Protein AF-A0A7Y4WW86-F1 (afdb_monomer_lite)

pLDDT: mean 81.16, std 26.46, range [28.47, 98.88]

Structure (mmCIF, N/CA/C/O backbone):
data_AF-A0A7Y4WW86-F1
#
_entry.id   AF-A0A7Y4WW86-F1
#
loop_
_atom_site.group_PDB
_atom_site.id
_atom_site.type_symbol
_atom_site.label_atom_id
_atom_site.label_alt_id
_atom_site.label_comp_id
_atom_site.label_asym_id
_atom_site.label_entity_id
_atom_site.label_seq_id
_atom_site.pdbx_PDB_ins_code
_atom_site.Cartn_x
_atom_site.Cartn_y
_atom_site.Cartn_z
_atom_site.occupancy
_atom_site.B_iso_or_equiv
_atom_site.auth_seq_id
_atom_site.auth_comp_id
_atom_site.auth_asym_id
_atom_site.auth_atom_id
_atom_site.pdbx_PDB_model_num
ATOM 1 N N . MET A 1 1 ? -48.221 34.626 58.771 1.00 38.91 1 MET A N 1
ATOM 2 C CA . MET A 1 1 ? -47.366 33.483 59.159 1.00 38.91 1 MET A CA 1
ATOM 3 C C . MET A 1 1 ? -47.211 32.613 57.911 1.00 38.91 1 MET A C 1
ATOM 5 O O . MET A 1 1 ? -48.174 31.969 57.535 1.00 38.91 1 MET A O 1
ATOM 9 N N . THR A 1 2 ? -46.255 32.907 57.015 1.00 37.59 2 THR A N 1
ATOM 10 C CA . THR A 1 2 ? -44.887 32.316 56.949 1.00 37.59 2 THR A CA 1
ATOM 11 C C . THR A 1 2 ? -44.952 30.785 56.790 1.00 37.59 2 THR A C 1
ATOM 13 O O . THR A 1 2 ? -45.575 30.146 57.619 1.00 37.59 2 THR A O 1
ATOM 16 N N . ASN A 1 3 ? -44.332 30.095 55.831 1.00 33.44 3 ASN A N 1
ATOM 17 C CA . ASN A 1 3 ? -43.156 30.388 55.019 1.00 33.44 3 ASN A CA 1
ATOM 18 C C . ASN A 1 3 ? -43.065 29.387 53.835 1.00 33.44 3 ASN A C 1
ATOM 20 O O . ASN A 1 3 ? -43.622 28.296 53.883 1.00 33.44 3 ASN A O 1
ATOM 24 N N . SER A 1 4 ? -42.301 29.781 52.820 1.00 39.78 4 SER A N 1
ATOM 25 C CA . SER A 1 4 ? -41.816 29.075 51.624 1.00 39.78 4 SER A CA 1
ATOM 26 C C . SER A 1 4 ? -41.250 27.650 51.805 1.00 39.78 4 SER A C 1
ATOM 28 O O . SER A 1 4 ? -40.620 27.395 52.832 1.00 39.78 4 SER A O 1
ATOM 30 N N . ARG A 1 5 ? -41.288 26.823 50.736 1.00 37.81 5 ARG A N 1
ATOM 31 C CA . ARG A 1 5 ? -40.107 26.317 49.968 1.00 37.81 5 ARG A CA 1
ATOM 32 C C . ARG A 1 5 ? -40.479 25.251 48.905 1.00 37.81 5 ARG A C 1
ATOM 34 O O . ARG A 1 5 ? -41.066 24.226 49.220 1.00 37.81 5 ARG A O 1
ATOM 41 N N . GLN A 1 6 ? -40.064 25.490 47.657 1.00 36.66 6 GLN A N 1
ATOM 42 C CA . GLN A 1 6 ? -39.709 24.489 46.621 1.00 36.66 6 GLN A CA 1
ATOM 43 C C . GLN A 1 6 ? -38.255 23.989 46.862 1.00 36.66 6 GLN A C 1
ATOM 45 O O . GLN A 1 6 ? -37.589 24.602 47.704 1.00 36.66 6 GLN A O 1
ATOM 50 N N . PRO A 1 7 ? -37.644 23.071 46.064 1.00 52.09 7 PRO A N 1
ATOM 51 C CA . PRO A 1 7 ? -38.126 21.972 45.188 1.00 52.09 7 PRO A CA 1
ATOM 52 C C . PRO A 1 7 ? -37.279 20.663 45.364 1.00 52.09 7 PRO A C 1
ATOM 54 O O . PRO A 1 7 ? -36.381 20.645 46.196 1.00 52.09 7 PRO A O 1
ATOM 57 N N . GLN A 1 8 ? -37.487 19.598 44.559 1.00 35.91 8 GLN A N 1
ATOM 58 C CA . GLN A 1 8 ? -36.424 18.947 43.739 1.00 35.91 8 GLN A CA 1
ATOM 59 C C . GLN A 1 8 ? -36.903 17.734 42.901 1.00 35.91 8 GLN A C 1
ATOM 61 O O . GLN A 1 8 ? -37.917 17.106 43.180 1.00 35.91 8 GLN A O 1
ATOM 66 N N . ILE A 1 9 ? -36.157 17.504 41.817 1.00 34.19 9 ILE A N 1
ATOM 67 C CA . ILE A 1 9 ? -36.387 16.721 40.587 1.00 34.19 9 ILE A CA 1
ATOM 68 C C . ILE A 1 9 ? -35.684 15.344 40.678 1.00 34.19 9 ILE A C 1
ATOM 70 O O . ILE A 1 9 ? -34.772 15.230 41.491 1.00 34.19 9 ILE A O 1
ATOM 74 N N . ALA A 1 10 ? -36.045 14.398 39.783 1.00 29.67 10 ALA A N 1
ATOM 75 C CA . ALA A 1 10 ? -35.358 13.140 39.371 1.00 29.67 10 ALA A CA 1
ATOM 76 C C . ALA A 1 10 ? -36.108 11.857 39.813 1.00 29.67 10 ALA A C 1
ATOM 78 O O . ALA A 1 10 ? -36.585 11.784 40.934 1.00 29.67 10 ALA A O 1
ATOM 79 N N . ASP A 1 11 ? -36.309 10.783 39.042 1.00 34.19 11 ASP A N 1
ATOM 80 C CA . ASP A 1 11 ? -35.879 10.397 37.698 1.00 34.19 11 ASP A CA 1
ATOM 81 C C . ASP A 1 11 ? -36.841 9.325 37.145 1.00 34.19 11 ASP A C 1
ATOM 83 O O . ASP A 1 11 ? -37.190 8.350 37.815 1.00 34.19 11 ASP A O 1
ATOM 87 N N . LYS A 1 12 ? -37.243 9.482 35.880 1.00 35.19 12 LYS A N 1
ATOM 88 C CA . LYS A 1 12 ? -37.769 8.402 35.034 1.00 35.19 12 LYS A CA 1
ATOM 89 C C . LYS A 1 12 ? -36.582 7.813 34.282 1.00 35.19 12 LYS A C 1
ATOM 91 O O . LYS A 1 12 ? -35.978 8.565 33.537 1.00 35.19 12 LYS A O 1
ATOM 96 N N . LEU A 1 13 ? -36.350 6.501 34.344 1.00 33.91 13 LEU A N 1
ATOM 97 C CA . LEU A 1 13 ? -36.047 5.672 33.162 1.00 33.91 13 LEU A CA 1
ATOM 98 C C . LEU A 1 13 ? -35.938 4.189 33.548 1.00 33.91 13 LEU A C 1
ATOM 100 O O . LEU A 1 13 ? -35.110 3.770 34.350 1.00 33.91 13 LEU A O 1
ATOM 104 N N . LYS A 1 14 ? -36.846 3.399 32.969 1.00 34.59 14 LYS A N 1
ATOM 105 C CA . LYS A 1 14 ? -36.981 1.949 33.125 1.00 34.59 14 LYS A CA 1
ATOM 106 C C . LYS A 1 14 ? -35.899 1.256 32.293 1.00 34.59 14 LYS A C 1
ATOM 108 O O . LYS A 1 14 ? -35.861 1.459 31.083 1.00 34.59 14 LYS A O 1
ATOM 113 N N . PHE A 1 15 ? -35.070 0.421 32.919 1.00 32.75 15 PHE A N 1
ATOM 114 C CA . PHE A 1 15 ? -34.075 -0.397 32.223 1.00 32.75 15 PHE A CA 1
ATOM 115 C C . PHE A 1 15 ? -34.606 -1.795 31.885 1.00 32.75 15 PHE A C 1
ATOM 117 O O . PHE A 1 15 ? -35.337 -2.427 32.650 1.00 32.75 15 PHE A O 1
ATOM 124 N N . VAL A 1 16 ? -34.236 -2.230 30.684 1.00 34.44 16 VAL A N 1
ATOM 125 C CA . VAL A 1 16 ? -34.660 -3.441 29.982 1.00 34.44 16 VAL A CA 1
ATOM 126 C C . VAL A 1 16 ? -33.998 -4.700 30.562 1.00 34.44 16 VAL A C 1
ATOM 128 O O . VAL A 1 16 ? -32.868 -4.699 31.038 1.00 34.44 16 VAL A O 1
ATOM 131 N N . ARG A 1 17 ? -34.768 -5.785 30.505 1.00 32.03 17 ARG A N 1
ATOM 132 C CA . ARG A 1 17 ? -34.558 -7.139 31.028 1.00 32.03 17 ARG A CA 1
ATOM 133 C C . ARG A 1 17 ? -33.470 -7.897 30.244 1.00 32.03 17 ARG A C 1
ATOM 135 O O . ARG A 1 17 ? -33.650 -8.138 29.056 1.00 32.03 17 ARG A O 1
ATOM 142 N N . LEU A 1 18 ? -32.411 -8.365 30.910 1.00 31.78 18 LEU A N 1
ATOM 143 C CA . LEU A 1 18 ? -31.447 -9.340 30.369 1.00 31.78 18 LEU A CA 1
ATOM 144 C C . LEU A 1 18 ? -31.680 -10.721 31.006 1.00 31.78 18 LEU A C 1
ATOM 146 O O . LEU A 1 18 ? -31.774 -10.844 32.227 1.00 31.78 18 LEU A O 1
ATOM 150 N N . LYS A 1 19 ? -31.813 -11.758 30.168 1.00 33.16 19 LYS A N 1
ATOM 151 C CA . LYS A 1 19 ? -31.901 -13.174 30.565 1.00 33.16 19 LYS A CA 1
ATOM 152 C C . LYS A 1 19 ? -30.563 -13.880 30.304 1.00 33.16 19 LYS A C 1
ATOM 154 O O . LYS A 1 19 ? -29.924 -13.655 29.284 1.00 33.16 19 LYS A O 1
ATOM 159 N N . ASN A 1 20 ? -30.209 -14.742 31.255 1.00 31.75 20 ASN A N 1
ATOM 160 C CA . ASN A 1 20 ? -28.999 -15.562 31.389 1.00 31.75 20 ASN A CA 1
ATOM 161 C C . ASN A 1 20 ? -28.781 -16.636 30.306 1.00 31.75 20 ASN A C 1
ATOM 163 O O . ASN A 1 20 ? -29.759 -17.195 29.813 1.00 31.75 20 ASN A O 1
ATOM 167 N N . ALA A 1 21 ? -27.505 -17.023 30.114 1.00 30.67 21 ALA A N 1
ATOM 168 C CA . ALA A 1 21 ? -26.918 -18.391 30.129 1.00 30.67 21 ALA A CA 1
ATOM 169 C C . ALA A 1 21 ? -25.651 -18.405 29.227 1.00 30.67 21 ALA A C 1
ATOM 171 O O . ALA A 1 21 ? -25.703 -17.864 28.135 1.00 30.67 21 ALA A O 1
ATOM 172 N N . LYS A 1 22 ? -24.473 -18.955 29.562 1.00 31.58 22 LYS A N 1
ATOM 173 C CA . LYS A 1 22 ? -24.130 -20.212 30.248 1.00 31.58 22 LYS A CA 1
ATOM 174 C C . LYS A 1 22 ? -22.758 -20.128 30.954 1.00 31.58 22 LYS A C 1
ATOM 176 O O . LYS A 1 22 ? -21.892 -19.343 30.592 1.00 31.58 22 LYS A O 1
ATOM 181 N N . ARG A 1 23 ? -22.624 -20.988 31.969 1.00 31.81 23 ARG A N 1
ATOM 182 C CA . ARG A 1 23 ? -21.496 -21.241 32.883 1.00 31.81 23 ARG A CA 1
ATOM 183 C C . ARG A 1 23 ? -20.294 -21.935 32.227 1.00 31.81 23 ARG A C 1
ATOM 185 O O . ARG A 1 23 ? -20.515 -22.814 31.402 1.00 31.81 23 ARG A O 1
ATOM 192 N N . ALA A 1 24 ? -19.102 -21.658 32.770 1.00 28.53 24 ALA A N 1
ATOM 193 C CA . ALA A 1 24 ? -18.058 -22.587 33.268 1.00 28.53 24 ALA A CA 1
ATOM 194 C C . ALA A 1 24 ? -16.692 -21.870 33.174 1.00 28.53 24 ALA A C 1
ATOM 196 O O . ALA A 1 24 ? -16.421 -21.258 32.156 1.00 28.53 24 ALA A O 1
ATOM 197 N N . ALA A 1 25 ? -15.759 -21.862 34.120 1.00 31.06 25 ALA A N 1
ATOM 198 C CA . ALA A 1 25 ? -15.644 -22.374 35.474 1.00 31.06 25 ALA A CA 1
ATOM 199 C C . ALA A 1 25 ? -14.384 -21.706 36.066 1.00 31.06 25 ALA A C 1
ATOM 201 O O . ALA A 1 25 ? -13.344 -21.773 35.428 1.00 31.06 25 ALA A O 1
ATOM 202 N N . TYR A 1 26 ? -14.448 -21.096 37.253 1.00 28.47 26 TYR A N 1
ATOM 203 C CA . TYR A 1 26 ? -13.359 -21.154 38.240 1.00 28.47 26 TYR A CA 1
ATOM 204 C C . TYR A 1 26 ? -13.853 -20.557 39.558 1.00 28.47 26 TYR A C 1
ATOM 206 O O . TYR A 1 26 ? -14.153 -19.369 39.656 1.00 28.47 26 TYR A O 1
ATOM 214 N N . GLY A 1 27 ? -13.998 -21.405 40.571 1.00 30.83 27 GLY A N 1
ATOM 215 C CA . GLY A 1 27 ? -14.318 -20.975 41.920 1.00 30.83 27 GLY A CA 1
ATOM 216 C C . GLY A 1 27 ? -13.055 -20.531 42.644 1.00 30.83 27 GLY A C 1
ATOM 217 O O . GLY A 1 27 ? -12.128 -21.318 42.804 1.00 30.83 27 GLY A O 1
ATOM 218 N N . LYS A 1 28 ? -13.058 -19.303 43.159 1.00 33.38 28 LYS A N 1
ATOM 219 C CA . LYS A 1 28 ? -12.552 -19.014 44.503 1.00 33.38 28 LYS A CA 1
ATOM 220 C C . LYS A 1 28 ? -13.145 -17.695 44.986 1.00 33.38 28 LYS A C 1
ATOM 222 O O . LYS A 1 28 ? -13.051 -16.670 44.324 1.00 33.38 28 LYS A O 1
ATOM 227 N N . SER A 1 29 ? -13.806 -17.797 46.131 1.00 32.84 29 SER A N 1
ATOM 228 C CA . SER A 1 29 ? -14.360 -16.710 46.928 1.00 32.84 29 SER A CA 1
ATOM 229 C C . SER A 1 29 ? -13.346 -15.577 47.115 1.00 32.84 29 SER A C 1
ATOM 231 O O . SER A 1 29 ? -12.245 -15.822 47.605 1.00 32.84 29 SER A O 1
ATOM 233 N N . ILE A 1 30 ? -13.741 -14.349 46.777 1.00 39.69 30 ILE A N 1
ATOM 234 C CA . ILE A 1 30 ? -13.204 -13.140 47.400 1.00 39.69 30 ILE A CA 1
ATOM 235 C C . ILE A 1 30 ? -14.384 -12.299 47.885 1.00 39.69 30 ILE A C 1
ATOM 237 O O . ILE A 1 30 ? -15.318 -11.999 47.143 1.00 39.69 30 ILE A O 1
ATOM 241 N N . ASN A 1 31 ? -14.359 -12.004 49.179 1.00 31.23 31 ASN A N 1
ATOM 242 C CA . ASN A 1 31 ? -15.370 -11.237 49.885 1.00 31.23 31 ASN A CA 1
ATOM 243 C C . ASN A 1 31 ? -15.548 -9.841 49.274 1.00 31.23 31 ASN A C 1
ATOM 245 O O . ASN A 1 31 ? -14.588 -9.206 48.838 1.00 31.23 31 ASN A O 1
ATOM 249 N N . ALA A 1 32 ? -16.790 -9.359 49.298 1.00 35.91 32 ALA A N 1
ATOM 250 C CA . ALA A 1 32 ? -17.173 -8.022 48.879 1.00 35.91 32 ALA A CA 1
ATOM 251 C C . ALA A 1 32 ? -16.508 -6.954 49.765 1.00 35.91 32 ALA A C 1
ATOM 253 O O . ALA A 1 32 ? -17.035 -6.572 50.809 1.00 35.91 32 ALA A O 1
ATOM 254 N N . ALA A 1 33 ? -15.363 -6.440 49.326 1.00 33.25 33 ALA A N 1
ATOM 255 C CA . ALA A 1 33 ? -14.877 -5.140 49.754 1.00 33.25 33 ALA A CA 1
ATOM 256 C C . ALA A 1 33 ? -15.488 -4.081 48.827 1.00 33.25 33 ALA A C 1
ATOM 258 O O . ALA A 1 33 ? -15.261 -4.079 47.617 1.00 33.25 33 ALA A O 1
ATOM 259 N N . LYS A 1 34 ? -16.300 -3.191 49.404 1.00 36.53 34 LYS A N 1
ATOM 260 C CA . LYS A 1 34 ? -16.766 -1.962 48.759 1.00 36.53 34 LYS A CA 1
ATOM 261 C C . LYS A 1 34 ? -15.544 -1.120 48.388 1.00 36.53 34 LYS A C 1
ATOM 263 O O . LYS A 1 34 ? -14.984 -0.450 49.250 1.00 36.53 34 LYS A O 1
ATOM 268 N N . PHE A 1 35 ? -15.145 -1.133 47.124 1.00 35.78 35 PHE A N 1
ATOM 269 C CA . PHE A 1 35 ? -14.169 -0.181 46.609 1.00 35.78 35 PHE A CA 1
ATOM 270 C C . PHE A 1 35 ? -14.910 0.992 45.971 1.00 35.78 35 PHE A C 1
ATOM 272 O O . PHE A 1 35 ? -15.396 0.911 44.846 1.00 35.78 35 PHE A O 1
ATOM 279 N N . HIS A 1 36 ? -14.997 2.095 46.713 1.00 34.62 36 HIS A N 1
ATOM 280 C CA . HIS A 1 36 ? -15.152 3.409 46.104 1.00 34.62 36 HIS A CA 1
ATOM 281 C C . HIS A 1 36 ? -13.846 3.726 45.369 1.00 34.62 36 HIS A C 1
ATOM 283 O O . HIS A 1 36 ? -12.828 3.968 46.011 1.00 34.62 36 HIS A O 1
ATOM 289 N N . PHE A 1 37 ? -13.866 3.733 44.037 1.00 37.56 37 PHE A N 1
ATOM 290 C CA . PHE A 1 37 ? -12.790 4.327 43.246 1.00 37.56 37 PHE A CA 1
ATOM 291 C C . PHE A 1 37 ? -13.248 5.687 42.724 1.00 37.56 37 PHE A C 1
ATOM 293 O O . PHE A 1 37 ? -13.895 5.793 41.687 1.00 37.56 37 PHE A O 1
ATOM 300 N N . ALA A 1 38 ? -12.900 6.732 43.470 1.00 46.44 38 ALA A N 1
ATOM 301 C CA . ALA A 1 38 ? -12.793 8.090 42.959 1.00 46.44 38 ALA A CA 1
ATOM 302 C C . ALA A 1 38 ? -11.294 8.360 42.731 1.00 46.44 38 ALA A C 1
ATOM 304 O O . ALA A 1 38 ? -10.549 8.530 43.693 1.00 46.44 38 ALA A O 1
ATOM 305 N N . GLY A 1 39 ? -10.824 8.311 41.479 1.00 40.38 39 GLY A N 1
ATOM 306 C CA . GLY A 1 39 ? -9.416 8.567 41.133 1.00 40.38 39 GLY A CA 1
ATOM 307 C C . GLY A 1 39 ? -8.980 8.021 39.759 1.00 40.38 39 GLY A C 1
ATOM 308 O O . GLY A 1 39 ? -9.632 7.132 39.218 1.00 40.38 39 GLY A O 1
ATOM 309 N N . PRO A 1 40 ? -7.866 8.522 39.187 1.00 44.84 40 PRO A N 1
ATOM 310 C CA . PRO A 1 40 ? -7.582 8.667 37.743 1.00 44.84 40 PRO A CA 1
ATOM 311 C C . PRO A 1 40 ? -7.284 7.371 36.962 1.00 44.84 40 PRO A C 1
ATOM 313 O O . PRO A 1 40 ? -6.892 7.412 35.796 1.00 44.84 40 PRO A O 1
ATOM 316 N N . ILE A 1 41 ? -7.482 6.204 37.570 1.00 40.72 41 ILE A N 1
ATOM 317 C CA . ILE A 1 41 ? -7.088 4.903 37.011 1.00 40.72 41 ILE A CA 1
ATOM 318 C C . ILE A 1 41 ? -7.954 4.503 35.801 1.00 40.72 41 ILE A C 1
ATOM 320 O O . ILE A 1 41 ? -7.473 3.814 34.904 1.00 40.72 41 ILE A O 1
ATOM 324 N N . VAL A 1 42 ? -9.184 5.020 35.701 1.00 41.94 42 VAL A N 1
ATOM 325 C CA . VAL A 1 42 ? -10.054 4.830 34.522 1.00 41.94 42 VAL A CA 1
ATOM 326 C C . VAL A 1 42 ? -9.505 5.559 33.282 1.00 41.94 42 VAL A C 1
ATOM 328 O O . VAL A 1 42 ? -9.629 5.062 32.166 1.00 41.94 42 VAL A O 1
ATOM 331 N N . ILE A 1 43 ? -8.843 6.707 33.464 1.00 43.47 43 ILE A N 1
ATOM 332 C CA . ILE A 1 43 ? -8.380 7.572 32.363 1.00 43.47 43 ILE A CA 1
ATOM 333 C C . ILE A 1 43 ? -7.126 6.994 31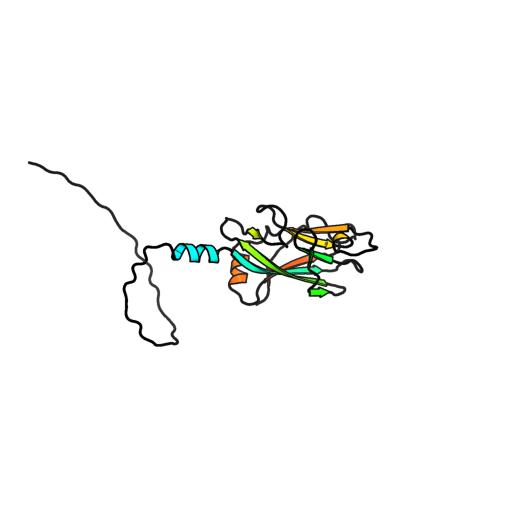.688 1.00 43.47 43 ILE A C 1
ATOM 335 O O . ILE A 1 43 ? -6.986 7.065 30.468 1.00 43.47 43 ILE A O 1
ATOM 339 N N . ILE A 1 44 ? -6.240 6.360 32.461 1.00 41.69 44 ILE A N 1
ATOM 340 C CA . ILE A 1 44 ? -5.010 5.750 31.929 1.00 41.69 44 ILE A CA 1
ATOM 341 C C . ILE A 1 44 ? -5.332 4.495 31.100 1.00 41.69 44 ILE A C 1
ATOM 343 O O . ILE A 1 44 ? -4.687 4.255 30.081 1.00 41.69 44 ILE A O 1
ATOM 347 N N . TRP A 1 45 ? -6.380 3.744 31.461 1.00 47.69 45 TRP A N 1
ATOM 348 C CA . TRP A 1 45 ? -6.855 2.619 30.649 1.00 47.69 45 TRP A CA 1
ATOM 349 C C . TRP A 1 45 ? -7.466 3.071 29.316 1.00 47.69 45 TRP A C 1
ATOM 351 O O . TRP A 1 45 ? -7.159 2.479 28.289 1.00 47.69 45 TRP A O 1
ATOM 361 N N . LEU A 1 46 ? -8.251 4.153 29.288 1.00 46.38 46 LEU A N 1
ATOM 362 C CA . LEU A 1 46 ? -8.851 4.668 28.046 1.00 46.38 46 LEU A CA 1
ATOM 363 C C . LEU A 1 46 ? -7.809 5.116 27.005 1.00 46.38 46 LEU A C 1
ATOM 365 O O . LEU A 1 46 ? -7.994 4.870 25.818 1.00 46.38 46 LEU A O 1
ATOM 369 N N . SER A 1 47 ? -6.688 5.711 27.427 1.00 46.31 47 SER A N 1
ATOM 370 C CA . SER A 1 47 ? -5.662 6.220 26.498 1.00 46.31 47 SER A CA 1
ATOM 371 C C . SER A 1 47 ? -4.811 5.117 25.844 1.00 46.31 47 SER A C 1
ATOM 373 O O . SER A 1 47 ? -4.392 5.267 24.697 1.00 46.31 47 SER A O 1
ATOM 375 N N . VAL A 1 48 ? -4.617 3.975 26.517 1.00 49.19 48 VAL A N 1
ATOM 376 C CA . VAL A 1 48 ? -3.946 2.791 25.936 1.00 49.19 48 VAL A CA 1
ATOM 377 C C . VAL A 1 48 ? -4.869 2.035 24.963 1.00 49.19 48 VAL A C 1
ATOM 379 O O . VAL A 1 48 ? -4.389 1.307 24.101 1.00 49.19 48 VAL A O 1
ATOM 382 N N . ILE A 1 49 ? -6.189 2.251 25.026 1.00 56.09 49 ILE A N 1
ATOM 383 C CA . ILE A 1 49 ? -7.179 1.541 24.196 1.00 56.09 49 ILE A CA 1
ATOM 384 C C . ILE A 1 49 ? -7.369 2.172 22.801 1.00 56.09 49 ILE A C 1
ATOM 386 O O . ILE A 1 49 ? -7.861 1.503 21.895 1.00 56.09 49 ILE A O 1
ATOM 390 N N . MET A 1 50 ? -6.960 3.421 22.561 1.00 75.75 50 MET A N 1
ATOM 391 C CA . MET A 1 50 ? -7.325 4.112 21.307 1.00 75.75 50 MET A CA 1
ATOM 392 C C . MET A 1 50 ? -6.298 3.992 20.177 1.00 75.75 50 MET A C 1
ATOM 394 O O . MET A 1 50 ? -6.649 4.231 19.020 1.00 75.75 50 MET A O 1
ATOM 398 N N . LYS A 1 51 ? -5.054 3.597 20.485 1.00 91.44 51 LYS A N 1
ATOM 399 C CA . LYS A 1 51 ? -4.015 3.319 19.485 1.00 91.44 51 LYS A CA 1
ATOM 400 C C . LYS A 1 51 ? -3.780 1.826 19.372 1.00 91.44 51 LYS A C 1
ATOM 402 O O . LYS A 1 51 ? -3.237 1.217 20.284 1.00 91.44 51 LYS A O 1
ATOM 407 N N . GLN A 1 52 ? -4.161 1.265 18.236 1.00 93.81 52 GLN A N 1
ATOM 408 C CA . GLN A 1 52 ? -4.116 -0.170 17.990 1.00 93.81 52 GLN A CA 1
ATOM 409 C C . GLN A 1 52 ? -3.167 -0.480 16.841 1.00 93.81 52 GLN A C 1
ATOM 411 O O . GLN A 1 52 ? -3.167 0.219 15.830 1.00 93.81 52 GLN A O 1
ATOM 416 N N . GLU A 1 53 ? -2.354 -1.519 16.987 1.00 95.94 53 GLU A N 1
ATOM 417 C CA . GLU A 1 53 ? -1.574 -2.043 15.871 1.00 95.94 53 GLU A CA 1
ATOM 418 C C . GLU A 1 53 ? -2.442 -3.019 15.078 1.00 95.94 53 GLU A C 1
ATOM 420 O O . GLU A 1 53 ? -2.988 -3.961 15.650 1.00 95.94 53 GLU A O 1
ATOM 425 N N . ILE A 1 54 ? -2.579 -2.806 13.767 1.00 96.56 54 ILE A N 1
ATOM 426 C CA . ILE A 1 54 ? -3.315 -3.730 12.897 1.00 96.56 54 ILE A CA 1
ATOM 427 C C . ILE A 1 54 ? -2.454 -4.191 11.717 1.00 96.56 54 ILE A C 1
ATOM 429 O O . ILE A 1 54 ? -1.691 -3.387 11.162 1.00 96.56 54 ILE A O 1
ATOM 433 N N . PRO A 1 55 ? -2.585 -5.463 11.303 1.00 98.31 55 PRO A N 1
ATOM 434 C CA . PRO A 1 55 ? -1.863 -5.997 10.161 1.00 98.31 55 PRO A CA 1
ATOM 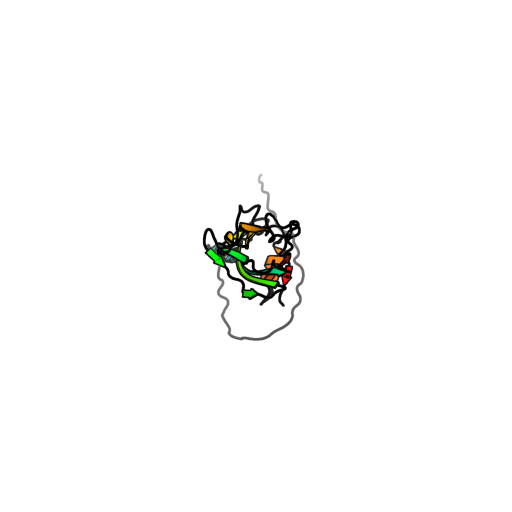435 C C . PRO A 1 55 ? -2.502 -5.568 8.836 1.00 98.31 55 PRO A C 1
ATOM 437 O O . PRO A 1 55 ? -3.723 -5.462 8.686 1.00 98.31 55 PRO A O 1
ATOM 440 N N . PHE A 1 56 ? -1.638 -5.362 7.852 1.00 98.69 56 PHE A N 1
ATOM 441 C CA . PHE A 1 56 ? -1.941 -4.936 6.498 1.00 98.69 56 PHE A CA 1
ATOM 442 C C . PHE A 1 56 ? -1.303 -5.878 5.480 1.00 98.69 56 PHE A C 1
ATOM 444 O O . PHE A 1 56 ? -0.181 -6.348 5.674 1.00 98.69 56 PHE A O 1
ATOM 451 N N . ARG A 1 57 ? -1.988 -6.075 4.349 1.00 98.81 57 ARG A N 1
ATOM 452 C CA . ARG A 1 57 ? -1.432 -6.699 3.148 1.00 98.81 57 ARG A CA 1
ATOM 453 C C . ARG A 1 57 ? -1.699 -5.863 1.903 1.00 98.81 57 ARG A C 1
ATOM 455 O O . ARG A 1 57 ? -2.825 -5.447 1.643 1.00 98.81 57 ARG A O 1
ATOM 462 N N . ILE A 1 58 ? -0.664 -5.676 1.095 1.00 98.88 58 ILE A N 1
ATOM 463 C CA . ILE A 1 58 ? -0.793 -5.166 -0.272 1.00 98.88 58 ILE A CA 1
ATOM 464 C C . ILE A 1 58 ? -0.413 -6.290 -1.226 1.00 98.88 58 ILE A C 1
ATOM 466 O O . ILE A 1 58 ? 0.687 -6.833 -1.132 1.00 98.88 58 ILE A O 1
ATOM 470 N N . VAL A 1 59 ? -1.301 -6.592 -2.168 1.00 98.81 59 VAL A N 1
ATOM 471 C CA . VAL A 1 59 ? -1.010 -7.458 -3.310 1.00 98.81 59 VAL A CA 1
ATOM 472 C C . VAL A 1 59 ? -0.914 -6.591 -4.561 1.00 98.81 59 VAL A C 1
ATOM 474 O O . VAL A 1 59 ? -1.842 -5.868 -4.915 1.00 98.81 59 VAL A O 1
ATOM 477 N N . VAL A 1 60 ? 0.219 -6.654 -5.247 1.00 98.75 60 VAL A N 1
ATOM 478 C CA . VAL A 1 60 ? 0.379 -6.081 -6.582 1.00 98.75 60 VAL A CA 1
ATOM 479 C C . VAL A 1 60 ? 0.178 -7.204 -7.588 1.00 98.75 60 VAL A C 1
ATOM 481 O O . VAL A 1 60 ? 1.026 -8.087 -7.691 1.00 98.75 60 VAL A O 1
ATOM 484 N N . ALA A 1 61 ? -0.951 -7.188 -8.288 1.00 98.69 61 ALA A N 1
ATOM 485 C CA . ALA A 1 61 ? -1.273 -8.128 -9.353 1.00 98.69 61 ALA A CA 1
ATOM 486 C C . ALA A 1 61 ? -0.588 -7.713 -10.658 1.00 98.69 61 ALA A C 1
ATOM 488 O O . ALA A 1 61 ? -0.520 -6.527 -10.965 1.00 98.69 61 ALA A O 1
ATOM 489 N N . ASP A 1 62 ? -0.100 -8.689 -11.415 1.00 98.38 62 ASP A N 1
ATOM 490 C CA . ASP A 1 62 ? 0.537 -8.515 -12.721 1.00 98.38 62 ASP A CA 1
ATOM 491 C C . ASP A 1 62 ? 1.603 -7.398 -12.713 1.00 98.38 62 ASP A C 1
ATOM 493 O O . ASP A 1 62 ? 1.476 -6.387 -13.410 1.00 98.38 62 ASP A O 1
ATOM 497 N N . PRO A 1 63 ? 2.647 -7.529 -11.866 1.00 98.19 63 PRO A N 1
ATOM 498 C CA . PRO A 1 63 ? 3.730 -6.556 -11.798 1.00 98.19 63 PRO A CA 1
ATOM 499 C C . PRO A 1 63 ? 4.515 -6.515 -13.113 1.00 98.19 63 PRO A C 1
ATOM 501 O O . PRO A 1 63 ? 4.685 -7.532 -13.788 1.00 98.19 63 PRO A O 1
ATOM 504 N N . LEU A 1 64 ? 5.062 -5.345 -13.454 1.00 98.19 64 LEU A N 1
ATOM 505 C CA . LEU A 1 64 ? 5.931 -5.234 -14.622 1.00 98.19 64 LEU A CA 1
ATOM 506 C C . LEU A 1 64 ? 7.196 -6.084 -14.424 1.00 98.19 64 LEU A C 1
ATOM 508 O O . LEU A 1 64 ? 7.951 -5.883 -13.468 1.00 98.19 64 LEU A O 1
ATOM 512 N N . ALA A 1 65 ? 7.429 -7.023 -15.343 1.00 97.44 65 ALA A N 1
ATOM 513 C CA . ALA A 1 65 ? 8.547 -7.954 -15.269 1.00 97.44 65 ALA A CA 1
ATOM 514 C C . ALA A 1 65 ? 9.898 -7.223 -15.165 1.00 97.44 65 ALA A C 1
ATOM 516 O O . ALA A 1 65 ? 10.143 -6.225 -15.844 1.00 97.44 65 ALA A O 1
ATOM 517 N N . GLY A 1 66 ? 10.781 -7.724 -14.298 1.00 96.81 66 GLY A N 1
ATOM 518 C CA . GLY A 1 66 ? 12.119 -7.163 -14.098 1.00 96.81 66 GLY A CA 1
ATOM 519 C C . GLY A 1 66 ? 12.166 -5.833 -13.335 1.00 96.81 66 GLY A C 1
ATOM 520 O O . GLY A 1 66 ? 13.256 -5.293 -13.152 1.00 96.81 66 GLY A O 1
ATOM 521 N N . VAL A 1 67 ? 11.034 -5.299 -12.858 1.00 98.25 67 VAL A N 1
ATOM 522 C CA . VAL A 1 67 ? 11.006 -4.066 -12.060 1.00 98.25 67 VAL A CA 1
ATOM 523 C C . VAL A 1 67 ? 10.802 -4.380 -10.587 1.00 98.25 67 VAL A C 1
ATOM 525 O O . VAL A 1 67 ? 9.809 -4.987 -10.194 1.00 98.25 67 VAL A O 1
ATOM 528 N N . PHE A 1 68 ? 11.733 -3.930 -9.747 1.00 98.38 68 PHE A N 1
ATOM 529 C CA . PHE A 1 68 ? 11.605 -4.111 -8.305 1.00 98.38 68 PHE A CA 1
ATOM 530 C C . PHE A 1 68 ? 10.491 -3.233 -7.769 1.00 98.38 68 PHE A C 1
ATOM 532 O O . PHE A 1 68 ? 10.381 -2.068 -8.154 1.00 98.38 68 PHE A O 1
ATOM 539 N N . MET A 1 69 ? 9.733 -3.775 -6.819 1.00 98.75 69 MET A N 1
ATOM 540 C CA . MET A 1 69 ? 8.766 -3.021 -6.039 1.00 98.75 69 MET A CA 1
ATOM 541 C C . MET A 1 69 ? 9.000 -3.225 -4.548 1.00 98.75 69 MET A C 1
ATOM 543 O O . MET A 1 69 ? 9.272 -4.339 -4.102 1.00 98.75 69 MET A O 1
ATOM 547 N N . LYS A 1 70 ? 8.902 -2.140 -3.779 1.00 98.75 70 LYS A N 1
ATOM 548 C CA . LYS A 1 70 ? 9.037 -2.146 -2.316 1.00 98.75 70 LYS A CA 1
ATOM 549 C C . LYS A 1 70 ? 8.094 -1.131 -1.69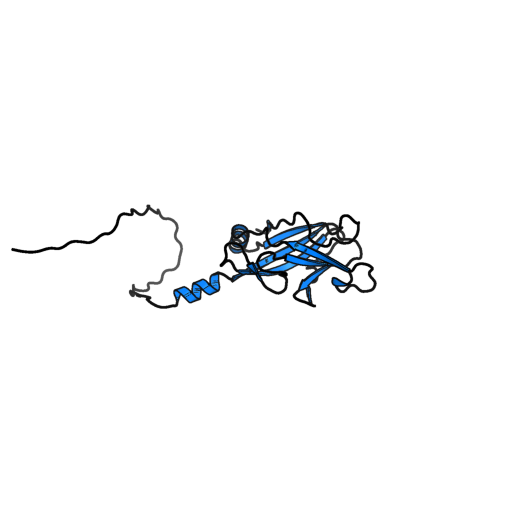0 1.00 98.75 70 LYS A C 1
ATOM 551 O O . LYS A 1 70 ? 7.842 -0.082 -2.280 1.00 98.75 70 LYS A O 1
ATOM 556 N N . VAL A 1 71 ? 7.615 -1.401 -0.480 1.00 98.81 71 VAL A N 1
ATOM 557 C CA . VAL A 1 71 ? 6.830 -0.419 0.284 1.00 98.81 71 VAL A CA 1
ATOM 558 C C . VAL A 1 71 ? 7.783 0.554 0.976 1.00 98.81 71 VAL A C 1
ATOM 560 O O . VAL A 1 71 ? 8.793 0.143 1.550 1.00 98.81 71 VAL A O 1
ATOM 563 N N . GLN A 1 72 ? 7.491 1.852 0.921 1.00 98.62 72 GLN A N 1
ATOM 564 C CA . GLN A 1 72 ? 8.328 2.860 1.572 1.00 98.62 72 GLN A CA 1
ATOM 565 C C . GLN A 1 72 ? 8.144 2.844 3.095 1.00 98.62 72 GLN A C 1
ATOM 567 O O . GLN A 1 72 ? 7.019 2.888 3.589 1.00 98.62 72 GLN A O 1
ATOM 572 N N . LYS A 1 73 ? 9.256 2.849 3.839 1.00 98.06 73 LYS A N 1
ATOM 573 C CA . LYS A 1 73 ? 9.304 2.923 5.304 1.00 98.06 73 LYS A CA 1
ATOM 574 C C . LYS A 1 73 ? 10.034 4.200 5.727 1.00 98.06 73 LYS A C 1
ATOM 576 O O . LYS A 1 73 ? 11.256 4.282 5.693 1.00 98.06 73 LYS A O 1
ATOM 581 N N . GLY A 1 74 ? 9.287 5.208 6.160 1.00 95.12 74 GLY A N 1
ATOM 582 C CA . GLY A 1 74 ? 9.839 6.508 6.527 1.00 95.12 74 GLY A CA 1
ATOM 583 C C . GLY A 1 74 ? 10.369 7.255 5.302 1.00 95.12 74 GLY A C 1
ATOM 584 O O . GLY A 1 74 ? 9.701 7.303 4.266 1.00 95.12 74 GLY A O 1
ATOM 585 N N . LYS A 1 75 ? 11.549 7.869 5.433 1.00 90.94 75 LYS A N 1
ATOM 586 C CA . LYS A 1 75 ? 12.174 8.647 4.353 1.00 90.94 75 LYS A CA 1
ATOM 587 C C . LYS A 1 75 ? 12.985 7.765 3.404 1.00 90.94 75 LYS A C 1
ATOM 589 O O . LYS A 1 75 ? 12.693 7.754 2.213 1.00 90.94 75 LYS A O 1
ATOM 594 N N . ASP A 1 76 ? 13.913 6.981 3.954 1.00 89.56 76 ASP A N 1
ATOM 595 C CA . ASP A 1 76 ? 14.976 6.341 3.163 1.00 89.56 76 ASP A CA 1
ATOM 596 C C . ASP A 1 76 ? 15.014 4.810 3.280 1.00 89.56 76 ASP A C 1
ATOM 598 O O . ASP A 1 76 ? 15.846 4.158 2.652 1.00 89.56 76 ASP A O 1
ATOM 602 N N . ALA A 1 77 ? 14.121 4.212 4.076 1.00 96.69 77 ALA A N 1
ATOM 603 C CA . ALA A 1 77 ? 14.054 2.765 4.238 1.00 96.69 77 ALA A CA 1
ATOM 604 C C . ALA A 1 77 ? 12.913 2.151 3.419 1.00 96.69 77 ALA A C 1
ATOM 606 O O . ALA A 1 77 ? 11.951 2.811 3.015 1.00 96.69 77 ALA A O 1
ATOM 607 N N . TYR A 1 78 ? 13.015 0.841 3.208 1.00 97.69 78 TYR A N 1
ATOM 608 C CA . TYR A 1 78 ? 12.055 0.066 2.436 1.00 97.69 78 TYR A CA 1
ATOM 609 C C . TYR A 1 78 ? 11.676 -1.218 3.163 1.00 97.69 78 TYR A C 1
ATOM 611 O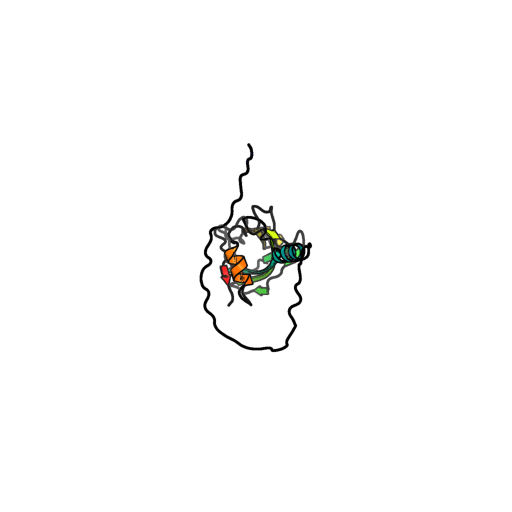 O . TYR A 1 78 ? 12.480 -1.799 3.891 1.00 97.69 78 TYR A O 1
ATOM 619 N N . LEU A 1 79 ? 10.461 -1.680 2.905 1.00 98.56 79 LEU A N 1
ATOM 620 C CA . LEU A 1 79 ? 10.010 -3.030 3.196 1.00 98.56 79 LEU A CA 1
ATOM 621 C C . LEU A 1 79 ? 10.054 -3.851 1.904 1.00 98.56 79 LEU A C 1
ATOM 623 O O . LEU A 1 79 ? 9.462 -3.469 0.890 1.00 98.56 79 LEU A O 1
ATOM 627 N N . ALA A 1 80 ? 10.784 -4.963 1.950 1.00 98.44 80 ALA A N 1
ATOM 628 C CA . ALA A 1 80 ? 10.845 -5.930 0.863 1.00 98.44 80 ALA A CA 1
ATOM 629 C C . ALA A 1 80 ? 9.536 -6.743 0.766 1.00 98.44 80 ALA A C 1
ATOM 631 O O . ALA A 1 80 ? 8.816 -6.848 1.761 1.00 98.44 80 ALA A O 1
ATOM 632 N N . PRO A 1 81 ? 9.223 -7.323 -0.405 1.00 98.62 81 PRO A N 1
ATOM 633 C CA . PRO A 1 81 ? 8.112 -8.257 -0.529 1.00 98.62 81 PRO A CA 1
ATOM 634 C C . PRO A 1 81 ? 8.257 -9.453 0.413 1.00 98.62 81 PRO A C 1
ATOM 636 O O . PRO A 1 81 ? 9.358 -9.966 0.602 1.00 98.62 81 PRO A O 1
ATOM 639 N N . THR A 1 82 ? 7.137 -9.934 0.941 1.00 98.75 82 THR A N 1
ATOM 640 C CA . THR A 1 82 ? 7.055 -11.208 1.671 1.00 98.75 82 THR A CA 1
ATOM 641 C C . THR A 1 82 ? 6.903 -12.396 0.726 1.00 98.75 82 THR A C 1
ATOM 643 O O . THR A 1 82 ? 7.360 -13.492 1.037 1.00 98.75 82 THR A O 1
ATOM 646 N N . ALA A 1 83 ? 6.314 -12.179 -0.453 1.00 98.38 83 ALA A N 1
ATOM 647 C CA . ALA A 1 83 ? 6.246 -13.160 -1.531 1.00 98.38 83 ALA A CA 1
ATOM 648 C C . ALA A 1 83 ? 6.335 -12.473 -2.899 1.00 98.38 83 ALA A C 1
ATOM 650 O O . ALA A 1 83 ? 5.890 -11.336 -3.075 1.00 98.38 83 ALA A O 1
ATOM 651 N N . THR A 1 84 ? 6.915 -13.152 -3.887 1.00 97.94 84 THR A N 1
ATOM 652 C CA . THR A 1 84 ? 7.032 -12.656 -5.266 1.00 97.94 84 THR A CA 1
ATOM 653 C C . THR A 1 84 ? 6.866 -13.804 -6.252 1.00 97.94 84 THR A C 1
ATOM 655 O O . THR A 1 84 ? 7.454 -14.868 -6.084 1.00 97.94 84 THR A O 1
ATOM 658 N N . SER A 1 85 ? 6.072 -13.570 -7.289 1.00 96.94 85 SER A N 1
ATOM 659 C CA . SER A 1 85 ? 5.885 -14.439 -8.447 1.00 96.94 85 SER A CA 1
ATOM 660 C C . SER A 1 85 ? 5.780 -13.588 -9.717 1.00 96.94 85 SER A C 1
ATOM 662 O O . SER A 1 85 ? 5.775 -12.358 -9.657 1.00 96.94 85 SER A O 1
ATOM 664 N N . SER A 1 86 ? 5.647 -14.230 -10.880 1.00 94.81 86 SER A N 1
ATOM 665 C CA . SER A 1 86 ? 5.382 -13.522 -12.141 1.00 94.81 86 SER A CA 1
ATOM 666 C C . SER A 1 86 ? 4.005 -12.848 -12.189 1.00 94.81 86 SER A C 1
ATOM 668 O O . SER A 1 86 ? 3.793 -11.973 -13.021 1.00 94.81 86 SER A O 1
ATOM 670 N N . ARG A 1 87 ? 3.066 -13.247 -11.320 1.00 98.06 87 ARG A N 1
ATOM 671 C CA . ARG A 1 87 ? 1.686 -12.736 -11.299 1.00 98.06 87 ARG A CA 1
ATOM 672 C C . ARG A 1 87 ? 1.384 -11.855 -10.098 1.00 98.06 87 ARG A C 1
ATOM 674 O O . ARG A 1 87 ? 0.421 -11.099 -10.136 1.00 98.06 87 ARG A O 1
ATOM 681 N N . THR A 1 88 ? 2.160 -11.956 -9.024 1.00 98.50 88 THR A N 1
ATOM 682 C CA . THR A 1 88 ? 1.875 -11.253 -7.771 1.00 98.50 88 THR A CA 1
ATOM 683 C C . THR A 1 88 ? 3.139 -10.866 -7.015 1.00 98.50 88 THR A C 1
ATOM 685 O O . THR A 1 88 ? 4.085 -11.645 -6.913 1.00 98.50 88 THR A O 1
ATOM 688 N N . ILE A 1 89 ? 3.124 -9.681 -6.408 1.00 98.81 89 ILE A N 1
ATOM 689 C CA . ILE A 1 89 ? 4.058 -9.284 -5.347 1.00 98.81 89 ILE A CA 1
ATOM 690 C C . ILE A 1 89 ? 3.234 -8.985 -4.101 1.00 98.81 89 ILE A C 1
ATOM 692 O O . ILE A 1 89 ? 2.273 -8.223 -4.169 1.00 98.81 89 ILE A O 1
ATOM 696 N N . THR A 1 90 ? 3.600 -9.582 -2.971 1.00 98.88 90 THR A N 1
ATOM 697 C CA . THR A 1 90 ? 2.891 -9.404 -1.698 1.00 98.88 90 THR A CA 1
ATOM 698 C C . THR A 1 90 ? 3.770 -8.677 -0.695 1.00 98.88 90 THR A C 1
ATOM 700 O O . THR A 1 90 ? 4.964 -8.959 -0.593 1.00 98.88 90 THR A O 1
ATOM 703 N N . PHE A 1 91 ? 3.170 -7.754 0.050 1.00 98.88 91 PHE A N 1
ATOM 704 C CA . PHE A 1 91 ? 3.789 -7.061 1.172 1.00 98.88 91 PHE A CA 1
ATOM 705 C C . PHE A 1 91 ? 2.903 -7.206 2.402 1.00 98.88 91 PHE A C 1
ATOM 707 O O . PHE A 1 91 ? 1.725 -6.859 2.330 1.00 98.88 91 PHE A O 1
ATOM 714 N N . ASP A 1 92 ? 3.480 -7.636 3.520 1.00 98.69 92 ASP A N 1
ATOM 715 C CA . ASP A 1 92 ? 2.821 -7.671 4.826 1.00 98.69 92 ASP A CA 1
ATOM 716 C C . ASP A 1 92 ? 3.551 -6.750 5.805 1.00 98.69 92 ASP A C 1
ATOM 718 O O . ASP A 1 92 ? 4.782 -6.738 5.867 1.00 98.69 92 ASP A O 1
ATOM 722 N N . PHE A 1 93 ? 2.795 -5.957 6.556 1.00 98.56 93 PHE A N 1
ATOM 723 C CA . PHE A 1 93 ? 3.313 -5.038 7.569 1.00 98.56 93 PHE A CA 1
ATOM 724 C C . PHE A 1 93 ? 2.199 -4.633 8.528 1.00 98.56 93 PHE A C 1
ATOM 726 O O . PHE A 1 93 ? 1.035 -4.936 8.292 1.00 98.56 93 PHE A O 1
ATOM 733 N N . SER A 1 94 ? 2.550 -3.905 9.581 1.00 98.19 94 SER A N 1
ATOM 734 C CA . SER A 1 94 ? 1.584 -3.367 10.533 1.00 98.19 94 SER A CA 1
ATOM 735 C C . SER A 1 94 ? 1.619 -1.845 10.557 1.00 98.19 94 SER A C 1
ATOM 737 O O . SER A 1 94 ? 2.653 -1.214 10.302 1.00 98.19 94 SER A O 1
ATOM 739 N N . LEU A 1 95 ? 0.469 -1.253 10.864 1.00 97.69 95 LEU A N 1
ATOM 740 C CA . LEU A 1 95 ? 0.316 0.174 11.113 1.00 97.69 95 LEU A CA 1
ATOM 741 C C . LEU A 1 95 ? -0.320 0.380 12.481 1.00 97.69 95 LEU A C 1
ATOM 743 O O . LEU A 1 95 ? -1.240 -0.340 12.861 1.00 97.69 95 LEU A O 1
ATOM 747 N N . MET A 1 96 ? 0.128 1.423 13.173 1.00 97.69 96 MET A N 1
ATOM 748 C CA . MET A 1 96 ? -0.596 1.945 14.325 1.00 97.69 96 MET A CA 1
ATOM 749 C C . MET A 1 96 ? -1.788 2.762 13.828 1.00 97.69 96 MET A C 1
ATOM 751 O O . MET A 1 96 ? -1.645 3.572 12.910 1.00 97.69 96 MET A O 1
ATOM 755 N N . VAL A 1 97 ? -2.946 2.592 14.451 1.00 97.06 97 VAL A N 1
ATOM 756 C CA . VAL A 1 97 ? -4.182 3.296 14.113 1.00 97.06 97 VAL A CA 1
ATOM 757 C C . VAL A 1 97 ? -4.716 3.973 15.349 1.00 97.06 97 VAL A C 1
ATOM 759 O O . VAL A 1 97 ? -4.937 3.328 16.364 1.00 97.06 97 VAL A O 1
ATOM 762 N N . ASP A 1 98 ? -4.914 5.275 15.239 1.00 95.81 98 ASP A N 1
ATOM 763 C CA . ASP A 1 98 ? -5.539 6.108 16.252 1.00 95.81 98 ASP A CA 1
ATOM 764 C C . ASP A 1 98 ? -7.021 6.313 15.902 1.00 95.81 98 ASP A C 1
ATOM 766 O O . ASP A 1 98 ? -7.348 6.806 14.814 1.00 95.81 98 ASP A O 1
ATOM 770 N N . LEU A 1 99 ? -7.902 5.895 16.813 1.00 94.06 99 LEU A N 1
ATOM 771 C CA . LEU A 1 99 ? -9.359 5.910 16.656 1.00 94.06 99 LEU A CA 1
ATOM 772 C C . LEU A 1 99 ? -10.058 7.053 17.420 1.00 94.06 99 LEU A C 1
ATOM 774 O O . LEU A 1 99 ? -11.289 7.096 17.430 1.00 94.06 99 LEU A O 1
ATOM 778 N N . GLU A 1 100 ? -9.306 7.992 18.01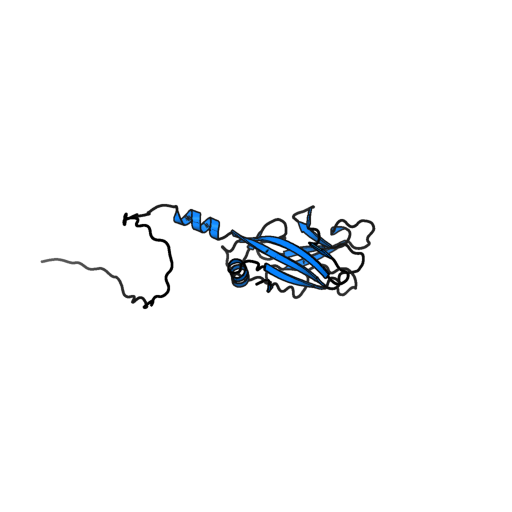2 1.00 90.69 100 GLU A N 1
ATOM 779 C CA . GLU A 1 100 ? -9.856 9.119 18.791 1.00 90.69 100 GLU A CA 1
ATOM 780 C C . GLU A 1 100 ? -10.767 10.045 17.968 1.00 90.69 100 GLU A C 1
ATOM 782 O O . GLU A 1 100 ? -11.787 10.522 18.459 1.00 90.69 100 GLU A O 1
ATOM 787 N N . GLY A 1 101 ? -10.401 10.329 16.713 1.00 88.00 101 GLY A N 1
ATOM 788 C CA . GLY A 1 101 ? -11.145 11.253 15.843 1.00 88.00 101 GLY A CA 1
ATOM 789 C C . GLY A 1 101 ? -12.277 10.584 15.066 1.00 88.00 101 GLY A C 1
ATOM 790 O O . GLY A 1 101 ? -12.409 9.369 15.095 1.00 88.00 101 GLY A O 1
ATOM 791 N N . ASP A 1 102 ? -13.056 11.355 14.304 1.00 88.44 102 ASP A N 1
ATOM 792 C CA . ASP A 1 102 ? -14.186 10.829 13.509 1.00 88.44 102 ASP A CA 1
ATOM 793 C C . ASP A 1 102 ? -13.767 9.779 12.472 1.00 88.44 102 ASP A C 1
ATOM 795 O O . ASP A 1 102 ? -14.497 8.826 12.208 1.00 88.44 102 ASP A O 1
ATOM 799 N N . ILE A 1 103 ? -12.560 9.927 11.925 1.00 91.50 103 ILE A N 1
ATOM 800 C CA . ILE A 1 103 ? -11.954 8.989 10.979 1.00 91.50 103 ILE A CA 1
ATOM 801 C C . ILE A 1 103 ? -10.685 8.364 11.572 1.00 91.50 103 ILE A C 1
ATOM 803 O O . ILE A 1 103 ? -9.955 9.058 12.293 1.00 91.50 103 ILE A O 1
ATOM 807 N N . PRO A 1 104 ? -10.370 7.097 11.239 1.00 95.81 104 PRO A N 1
ATOM 808 C CA . PRO A 1 104 ? -9.117 6.476 11.648 1.00 95.81 104 PRO A CA 1
ATOM 809 C C . PRO A 1 104 ? -7.906 7.273 11.155 1.00 95.81 104 PRO A C 1
ATOM 811 O O . PRO A 1 104 ? -7.820 7.655 9.986 1.00 95.81 104 PRO A O 1
ATOM 814 N N . ASN A 1 105 ? -6.937 7.497 12.038 1.00 97.69 105 ASN A N 1
ATOM 815 C CA . ASN A 1 105 ? -5.664 8.111 11.685 1.00 97.69 105 ASN A CA 1
ATOM 816 C C . ASN A 1 105 ? -4.551 7.064 11.722 1.00 97.69 105 ASN A C 1
ATOM 818 O O . ASN A 1 105 ? -4.148 6.596 12.783 1.00 97.69 105 ASN A O 1
ATOM 822 N N . PHE A 1 106 ? -4.031 6.728 10.545 1.00 97.75 106 PHE A N 1
ATOM 823 C CA . PHE A 1 106 ? -2.946 5.765 10.387 1.00 97.75 106 PHE A CA 1
ATOM 824 C C . PHE A 1 106 ? -1.591 6.427 10.632 1.00 97.75 106 PHE A C 1
ATOM 826 O O . PHE A 1 106 ? -1.259 7.455 10.030 1.00 97.75 106 PHE A O 1
ATOM 833 N N . LEU A 1 107 ? -0.797 5.816 11.500 1.00 96.81 107 LEU A N 1
ATOM 834 C CA . LEU A 1 107 ? 0.465 6.322 12.025 1.00 96.81 107 LEU A CA 1
ATOM 835 C C . LEU A 1 107 ? 1.613 5.353 11.733 1.00 96.81 107 LEU A C 1
ATOM 837 O O . LEU A 1 107 ? 1.419 4.209 11.333 1.00 96.81 107 LEU A O 1
ATOM 841 N N . GLY A 1 108 ? 2.834 5.809 11.996 1.00 96.06 108 GLY A N 1
ATOM 842 C CA . GLY A 1 108 ? 4.038 5.011 11.804 1.00 96.06 108 GLY A CA 1
ATOM 843 C C . GLY A 1 108 ? 4.661 5.191 10.418 1.00 96.06 108 GLY A C 1
ATOM 844 O O . GLY A 1 108 ? 4.167 5.957 9.590 1.00 96.06 108 GLY A O 1
ATOM 845 N N . PRO A 1 109 ? 5.787 4.512 10.161 1.00 97.38 109 PRO A N 1
ATOM 846 C CA . PRO A 1 109 ? 6.679 4.855 9.057 1.00 97.38 109 PRO A CA 1
ATOM 847 C C . PRO A 1 109 ? 6.115 4.522 7.669 1.00 97.38 109 PRO A C 1
ATOM 849 O O . PRO A 1 109 ? 6.580 5.086 6.681 1.00 97.38 109 PRO A O 1
ATOM 852 N N . PHE A 1 110 ? 5.134 3.624 7.564 1.00 98.44 110 PHE A N 1
ATOM 853 C CA . PHE A 1 110 ? 4.520 3.277 6.277 1.00 98.44 110 PHE A CA 1
ATOM 854 C C . PHE A 1 110 ? 3.393 4.244 5.874 1.00 98.44 110 PHE A C 1
ATOM 856 O O . PHE A 1 110 ? 3.026 4.295 4.702 1.00 98.44 110 PHE A O 1
ATOM 863 N N . SER A 1 111 ? 2.873 5.035 6.823 1.00 98.00 111 SER A N 1
ATOM 864 C CA . SER A 1 111 ? 1.807 6.014 6.596 1.00 98.00 111 SER A CA 1
ATOM 865 C C . SER A 1 111 ? 2.392 7.389 6.272 1.00 98.00 111 SER A C 1
ATOM 867 O O . SER A 1 111 ? 3.172 7.957 7.035 1.00 98.00 111 SER A O 1
ATOM 869 N N . GLN A 1 112 ? 2.008 7.932 5.124 1.00 97.88 112 GLN A N 1
ATOM 870 C CA . GLN A 1 112 ? 2.523 9.176 4.559 1.00 97.88 112 GLN A CA 1
ATOM 871 C C . GLN A 1 112 ? 1.397 10.206 4.401 1.00 97.88 112 GLN A C 1
ATOM 873 O O . GLN A 1 112 ? 0.217 9.858 4.362 1.00 97.88 112 GLN A O 1
ATOM 878 N N . GLY A 1 113 ? 1.766 11.484 4.285 1.00 97.31 113 GLY A N 1
ATOM 879 C CA . GLY A 1 113 ? 0.814 12.590 4.131 1.00 97.31 113 GLY A CA 1
ATOM 880 C C . GLY A 1 113 ? 0.157 13.040 5.445 1.00 97.31 113 GLY A C 1
ATOM 881 O O . GLY A 1 113 ? 0.408 12.446 6.494 1.00 97.31 113 GLY A O 1
ATOM 882 N N . PRO A 1 114 ? -0.649 14.115 5.423 1.00 96.81 114 PRO A N 1
ATOM 883 C CA . PRO A 1 114 ? -1.352 14.624 6.603 1.00 96.81 114 PRO A CA 1
ATOM 884 C C . PRO A 1 114 ? -2.499 13.700 7.046 1.00 96.81 114 PRO A C 1
ATOM 886 O O . PRO A 1 114 ? -2.957 12.853 6.281 1.00 96.81 114 PRO A O 1
ATOM 889 N N . LYS A 1 115 ? -3.008 13.899 8.274 1.00 95.81 115 LYS A N 1
ATOM 890 C CA . LYS A 1 115 ? -4.107 13.110 8.881 1.00 95.81 115 LYS A CA 1
ATOM 891 C C . LYS A 1 115 ? -5.335 12.964 7.970 1.00 95.81 115 LYS A C 1
ATOM 893 O O . LYS A 1 115 ? -5.959 11.912 7.962 1.00 95.81 115 LYS A O 1
ATOM 898 N N . THR A 1 116 ? -5.663 13.993 7.194 1.00 95.25 116 THR A N 1
ATOM 899 C CA . THR A 1 116 ? -6.834 14.035 6.301 1.00 95.25 116 THR A CA 1
ATOM 900 C C . THR A 1 116 ? -6.604 13.385 4.935 1.00 95.25 116 THR A C 1
ATOM 902 O O . THR A 1 116 ? -7.535 13.286 4.142 1.00 95.25 116 THR A O 1
ATOM 905 N N . SER A 1 117 ? -5.382 12.941 4.633 1.00 96.94 117 SER A N 1
ATOM 906 C CA . SER A 1 117 ? -5.053 12.296 3.363 1.00 96.94 117 SER A CA 1
ATOM 907 C C . SER A 1 117 ? -3.899 11.306 3.539 1.00 96.94 117 SER A C 1
ATOM 909 O O . SER A 1 117 ? -2.861 11.425 2.883 1.00 96.94 117 SER A O 1
ATOM 911 N N . ARG A 1 118 ? -4.058 10.356 4.466 1.00 98.12 118 ARG A N 1
ATOM 912 C CA . ARG A 1 118 ? -3.080 9.292 4.703 1.00 98.12 118 ARG A CA 1
ATOM 913 C C . ARG A 1 118 ? -3.016 8.332 3.519 1.00 98.12 118 ARG A C 1
ATOM 915 O O . ARG A 1 118 ? -4.040 7.955 2.946 1.00 98.12 118 ARG A O 1
ATOM 922 N N . PHE A 1 119 ? -1.806 7.920 3.163 1.00 98.69 119 PHE A N 1
ATOM 923 C CA . PHE A 1 119 ? -1.564 6.950 2.099 1.00 98.69 119 PHE A CA 1
ATOM 924 C C . PHE A 1 119 ? -0.288 6.142 2.351 1.00 98.69 119 PHE A C 1
ATOM 926 O O . PHE A 1 119 ? 0.560 6.533 3.149 1.00 98.69 119 PHE A O 1
ATOM 933 N N . ILE A 1 120 ? -0.137 5.041 1.620 1.00 98.75 120 ILE A N 1
ATOM 934 C CA . ILE A 1 120 ? 1.076 4.218 1.578 1.00 98.75 120 ILE A CA 1
ATOM 935 C C . ILE A 1 120 ? 1.742 4.388 0.218 1.00 98.75 120 ILE A C 1
ATOM 937 O O . ILE A 1 120 ? 1.059 4.445 -0.806 1.00 98.75 120 ILE A O 1
ATOM 941 N N . TYR A 1 121 ? 3.072 4.454 0.201 1.00 98.81 121 TYR A N 1
ATOM 942 C CA . TYR A 1 121 ? 3.841 4.385 -1.037 1.00 98.81 121 TYR A CA 1
ATOM 943 C C . TYR A 1 121 ? 4.264 2.949 -1.355 1.00 98.81 121 TYR A C 1
ATOM 945 O O . TYR A 1 121 ? 4.954 2.313 -0.557 1.00 98.81 121 TYR A O 1
ATOM 953 N N . VAL A 1 122 ? 3.922 2.485 -2.557 1.00 98.81 122 VAL A N 1
ATOM 954 C CA . VAL A 1 122 ? 4.581 1.353 -3.221 1.00 98.81 122 VAL A CA 1
ATOM 955 C C . VAL A 1 122 ? 5.514 1.936 -4.275 1.00 98.81 122 VAL A C 1
ATOM 957 O O . VAL A 1 122 ? 5.075 2.553 -5.247 1.00 98.81 122 VAL A O 1
ATOM 960 N N . ASN A 1 123 ? 6.813 1.799 -4.056 1.00 98.75 123 ASN A N 1
ATOM 961 C CA . ASN A 1 123 ? 7.841 2.329 -4.937 1.00 98.75 123 ASN A CA 1
ATOM 962 C C . ASN A 1 123 ? 8.230 1.293 -5.982 1.00 98.75 123 ASN A C 1
ATOM 964 O O . ASN A 1 123 ? 8.189 0.096 -5.705 1.00 98.75 123 ASN A O 1
ATOM 968 N N . SER A 1 124 ? 8.684 1.758 -7.145 1.00 98.69 124 SER A N 1
ATOM 969 C CA . SER A 1 124 ? 9.214 0.898 -8.200 1.00 98.69 124 SER A CA 1
ATOM 970 C C . SER A 1 124 ? 10.498 1.448 -8.815 1.00 98.69 124 SER A C 1
ATOM 972 O O . SER A 1 124 ? 10.654 2.670 -8.945 1.00 98.69 124 SER A O 1
ATOM 974 N N . GLY A 1 125 ? 11.376 0.549 -9.253 1.00 98.50 125 GLY A N 1
ATOM 975 C CA . GLY A 1 125 ? 12.626 0.901 -9.922 1.00 98.50 125 GLY A CA 1
ATOM 976 C C . GLY A 1 125 ? 13.617 1.595 -8.983 1.00 98.50 125 GLY A C 1
ATOM 977 O O . GLY A 1 125 ? 13.846 1.114 -7.872 1.00 98.50 125 GLY A O 1
ATOM 978 N N . THR A 1 126 ? 14.200 2.728 -9.379 1.00 98.12 126 THR A N 1
ATOM 979 C CA . THR A 1 126 ? 15.194 3.465 -8.576 1.00 98.12 126 THR A CA 1
ATOM 980 C C . THR A 1 126 ? 14.664 3.822 -7.188 1.00 98.12 126 THR A C 1
ATOM 982 O O . THR A 1 126 ? 15.376 3.676 -6.199 1.00 98.12 126 THR A O 1
ATOM 985 N N . TYR A 1 127 ? 13.382 4.184 -7.070 1.00 97.88 127 TYR A N 1
ATOM 986 C CA . TYR A 1 127 ? 12.756 4.457 -5.768 1.00 97.88 127 TYR A CA 1
ATOM 987 C C . TYR A 1 127 ? 12.488 3.204 -4.922 1.00 97.88 127 TYR A C 1
ATOM 989 O O . TYR A 1 127 ? 12.117 3.331 -3.760 1.00 97.88 127 TYR A O 1
ATOM 997 N N . ALA A 1 128 ? 12.667 2.005 -5.476 1.00 97.81 128 ALA A N 1
ATOM 998 C CA . ALA A 1 128 ? 12.699 0.735 -4.747 1.00 97.81 128 ALA A CA 1
ATOM 999 C C . ALA A 1 128 ? 14.142 0.220 -4.529 1.00 97.81 128 ALA A C 1
ATOM 1001 O O . ALA A 1 128 ? 14.351 -0.916 -4.085 1.00 97.81 128 ALA A O 1
ATOM 1002 N N . GLY A 1 129 ? 15.150 1.043 -4.839 1.00 97.00 129 GLY A N 1
ATOM 1003 C CA . GLY A 1 129 ? 16.567 0.695 -4.739 1.00 97.00 129 GLY A CA 1
ATOM 1004 C C . GLY A 1 129 ? 17.081 -0.182 -5.883 1.00 97.00 129 GLY A C 1
ATOM 1005 O O . GLY A 1 129 ? 18.090 -0.858 -5.709 1.00 97.00 129 GLY A O 1
ATOM 1006 N N . GLN A 1 130 ? 16.397 -0.220 -7.029 1.00 97.88 130 GLN A N 1
ATOM 1007 C CA . GLN A 1 130 ? 16.900 -0.899 -8.224 1.00 97.88 130 GLN A CA 1
ATOM 1008 C C . GLN A 1 130 ? 17.844 0.028 -8.999 1.00 97.88 130 GLN A C 1
ATOM 1010 O O . GLN A 1 130 ? 17.441 1.104 -9.440 1.00 97.88 130 GLN A O 1
ATOM 1015 N N . GLY A 1 131 ? 19.093 -0.399 -9.182 1.00 96.56 131 GLY A N 1
ATOM 1016 C CA . GLY A 1 131 ? 20.030 0.245 -10.105 1.00 96.56 131 GLY A CA 1
ATOM 1017 C C . GLY A 1 131 ? 19.744 -0.122 -11.565 1.00 96.56 131 GLY A C 1
ATOM 1018 O O . GLY A 1 131 ? 19.056 -1.105 -11.833 1.00 96.56 131 GLY A O 1
ATOM 1019 N N . ASN A 1 132 ? 20.294 0.653 -12.504 1.00 94.69 132 ASN A N 1
ATOM 1020 C CA . ASN A 1 132 ? 20.258 0.367 -13.949 1.00 94.69 132 ASN A CA 1
ATOM 1021 C C . ASN A 1 132 ? 18.848 0.131 -14.518 1.00 94.69 132 ASN A C 1
ATOM 1023 O O . ASN A 1 132 ? 18.635 -0.723 -15.373 1.00 94.69 132 ASN A O 1
ATOM 1027 N N . THR A 1 133 ? 17.871 0.889 -14.029 1.00 97.31 133 THR A N 1
ATOM 1028 C CA . THR A 1 133 ? 16.487 0.852 -14.500 1.00 97.31 133 THR A CA 1
ATOM 1029 C C . THR A 1 133 ? 16.068 2.233 -14.973 1.00 97.31 133 THR A C 1
ATOM 1031 O O . THR A 1 133 ? 16.512 3.248 -14.442 1.00 97.31 133 THR A O 1
ATOM 1034 N N . LEU A 1 134 ? 15.184 2.262 -15.963 1.00 97.38 134 LEU A N 1
ATOM 1035 C CA . LEU A 1 134 ? 14.600 3.489 -16.507 1.00 97.38 134 LEU A CA 1
ATOM 1036 C C . LEU A 1 134 ? 13.461 4.014 -15.611 1.00 97.38 134 LEU A C 1
ATOM 1038 O O . LEU A 1 134 ? 12.946 5.112 -15.814 1.00 97.38 134 LEU A O 1
ATOM 1042 N N . TRP A 1 135 ? 13.025 3.210 -14.636 1.00 98.31 135 TRP A N 1
ATOM 1043 C CA . TRP A 1 135 ? 11.850 3.489 -13.822 1.00 98.31 135 TRP A CA 1
ATOM 1044 C C . TRP A 1 135 ? 12.215 4.161 -12.501 1.00 98.31 135 TRP A C 1
ATOM 1046 O O . TRP A 1 135 ? 12.958 3.611 -11.699 1.00 98.31 135 TRP A O 1
ATOM 1056 N N . ALA A 1 136 ? 11.598 5.305 -12.215 1.00 97.81 136 ALA A N 1
ATOM 1057 C CA . ALA A 1 136 ? 11.657 5.968 -10.914 1.00 97.81 136 ALA A CA 1
ATOM 1058 C C . ALA A 1 136 ? 10.247 6.432 -10.523 1.00 97.81 136 ALA A C 1
ATOM 1060 O O . ALA A 1 136 ? 9.862 7.578 -10.750 1.00 97.81 136 ALA A O 1
ATOM 1061 N N . ARG A 1 137 ? 9.423 5.513 -9.999 1.00 98.31 137 ARG A N 1
ATOM 1062 C CA . ARG A 1 137 ? 7.988 5.768 -9.765 1.00 98.31 137 ARG A CA 1
ATOM 1063 C C . ARG A 1 137 ? 7.542 5.384 -8.359 1.00 98.31 137 ARG A C 1
ATOM 1065 O O . ARG A 1 137 ? 8.159 4.550 -7.698 1.00 98.31 137 ARG A O 1
ATOM 1072 N N . ARG A 1 138 ? 6.467 6.034 -7.906 1.00 98.50 138 ARG A N 1
ATOM 1073 C CA . ARG A 1 138 ? 5.787 5.756 -6.636 1.00 98.50 138 ARG A CA 1
ATOM 1074 C C . ARG A 1 138 ? 4.282 5.730 -6.857 1.00 98.50 138 ARG A C 1
ATOM 1076 O O . ARG A 1 138 ? 3.743 6.683 -7.421 1.00 98.50 138 ARG A O 1
ATOM 1083 N N . ALA A 1 139 ? 3.623 4.681 -6.391 1.00 98.75 139 ALA A N 1
ATOM 1084 C CA . ALA A 1 139 ? 2.174 4.558 -6.326 1.00 98.75 139 ALA A CA 1
ATOM 1085 C C . ALA A 1 139 ? 1.686 4.901 -4.913 1.00 98.75 139 ALA A C 1
ATOM 1087 O O . ALA A 1 139 ? 2.223 4.392 -3.934 1.00 98.75 139 ALA A O 1
ATOM 1088 N N . LYS A 1 140 ? 0.678 5.770 -4.805 1.00 98.69 140 LYS A N 1
ATOM 1089 C CA . LYS A 1 140 ? 0.006 6.152 -3.560 1.00 98.69 140 LYS A CA 1
ATOM 1090 C C . LYS A 1 140 ? -1.270 5.344 -3.422 1.00 98.69 140 LYS A C 1
ATOM 1092 O O . LYS A 1 140 ? -2.182 5.479 -4.241 1.00 98.69 140 LYS A O 1
ATOM 1097 N N . LEU A 1 141 ? -1.336 4.551 -2.366 1.00 98.75 141 LEU A N 1
ATOM 1098 C CA . LEU A 1 141 ? -2.516 3.794 -1.986 1.00 98.75 141 LEU A CA 1
ATOM 1099 C C . LEU A 1 141 ? -3.177 4.533 -0.831 1.00 98.75 141 LEU A C 1
ATOM 1101 O O . LEU A 1 141 ? -2.620 4.599 0.263 1.00 98.75 141 LEU A O 1
ATOM 1105 N N . SER A 1 142 ? -4.330 5.144 -1.095 1.00 98.50 142 SER A N 1
ATOM 1106 C CA . SER A 1 142 ? -5.072 5.891 -0.077 1.00 98.50 142 SER A CA 1
ATOM 1107 C C . SER A 1 142 ? -5.503 4.970 1.062 1.00 98.50 142 SER A C 1
ATOM 1109 O O . SER A 1 142 ? -5.980 3.866 0.811 1.00 98.50 142 SER A O 1
ATOM 1111 N N . LEU A 1 143 ? -5.371 5.443 2.300 1.00 98.50 143 LEU A N 1
ATOM 1112 C CA . LEU A 1 143 ? -5.913 4.788 3.496 1.00 98.50 143 LEU A CA 1
ATOM 1113 C C . LEU A 1 143 ? -7.284 5.353 3.892 1.00 98.50 143 LEU A C 1
ATOM 1115 O O . LEU A 1 143 ? -7.948 4.819 4.772 1.00 98.50 143 LEU A O 1
ATOM 1119 N N . MET A 1 144 ? -7.739 6.412 3.217 1.00 95.62 144 MET A N 1
ATOM 1120 C CA . MET A 1 144 ? -8.950 7.150 3.591 1.00 95.62 144 MET A CA 1
ATOM 1121 C C . MET A 1 144 ? -10.256 6.388 3.315 1.00 95.62 144 MET A C 1
ATOM 1123 O O . MET A 1 144 ? -11.312 6.826 3.751 1.00 95.62 144 MET A O 1
ATOM 1127 N N . SER A 1 145 ? -10.205 5.260 2.596 1.00 93.94 145 SER A N 1
ATOM 1128 C CA . SER A 1 145 ? -11.359 4.371 2.379 1.00 93.94 145 SER A CA 1
ATOM 1129 C C . SER A 1 145 ? -11.550 3.330 3.495 1.00 93.94 145 SER A C 1
ATOM 1131 O O . SER A 1 145 ? -12.465 2.501 3.425 1.00 93.94 145 SER A O 1
ATOM 1133 N N . ILE A 1 146 ? -10.684 3.336 4.513 1.00 97.69 146 ILE A N 1
ATOM 1134 C CA . ILE A 1 146 ? -10.766 2.444 5.670 1.00 97.69 146 ILE A CA 1
ATOM 1135 C C . ILE A 1 146 ? -11.605 3.124 6.753 1.00 97.69 146 ILE A C 1
ATOM 1137 O O . ILE A 1 146 ? -11.235 4.182 7.260 1.00 97.69 146 ILE A O 1
ATOM 1141 N N . SER A 1 147 ? -12.726 2.505 7.114 1.00 96.50 147 SER A N 1
ATOM 1142 C CA . SER A 1 147 ? -13.615 2.994 8.168 1.00 96.50 147 SER A CA 1
ATOM 1143 C C . SER A 1 147 ? -13.245 2.418 9.540 1.00 96.50 147 SER A C 1
ATOM 1145 O O . SER A 1 147 ? -12.476 1.453 9.625 1.00 96.50 147 SER A O 1
ATOM 1147 N N . LYS A 1 148 ? -13.796 2.991 10.619 1.00 95.56 148 LYS A N 1
ATOM 1148 C CA . LYS A 1 148 ? -13.592 2.477 11.985 1.00 95.56 148 LYS A CA 1
ATOM 1149 C C . LYS A 1 148 ? -14.082 1.039 12.119 1.00 95.56 148 LYS A C 1
ATOM 1151 O O . LYS A 1 148 ? -13.370 0.206 12.661 1.00 95.56 148 LYS A O 1
ATOM 1156 N N . GLU A 1 149 ? -15.218 0.726 11.506 1.00 95.25 149 GLU A N 1
ATOM 1157 C CA . GLU A 1 149 ? -15.839 -0.600 11.552 1.00 95.25 149 GLU A CA 1
ATOM 1158 C C . GLU A 1 149 ? -14.928 -1.667 10.926 1.00 95.25 149 GLU A C 1
ATOM 1160 O O . GLU A 1 149 ? -14.848 -2.788 11.420 1.00 95.25 149 GLU A O 1
ATOM 1165 N N . LYS A 1 150 ? -14.182 -1.326 9.862 1.00 96.88 150 LYS A N 1
ATOM 1166 C CA . LYS A 1 150 ? -13.191 -2.241 9.267 1.00 96.88 150 LYS A CA 1
ATOM 1167 C C . LYS A 1 150 ? -12.011 -2.495 10.204 1.00 96.88 150 LYS A C 1
ATOM 1169 O O . LYS A 1 150 ? -11.517 -3.617 10.258 1.00 96.88 150 LYS A O 1
ATOM 1174 N N . VAL A 1 151 ? -11.553 -1.468 10.922 1.00 96.56 151 VAL A N 1
ATOM 1175 C CA . VAL A 1 151 ? -10.473 -1.599 11.912 1.00 96.56 151 VAL A CA 1
ATOM 1176 C C . VAL A 1 151 ? -10.939 -2.458 13.087 1.00 96.56 151 VAL A C 1
ATOM 1178 O O . VAL A 1 151 ? -10.256 -3.406 13.461 1.00 96.56 151 VAL A O 1
ATOM 1181 N N . GLU A 1 152 ? -12.129 -2.185 13.617 1.00 94.69 152 GLU A N 1
ATOM 1182 C CA . GLU A 1 152 ? -12.738 -2.950 14.709 1.00 94.69 152 GLU A CA 1
ATOM 1183 C C . GLU A 1 152 ? -12.967 -4.418 14.327 1.00 94.69 152 GLU A C 1
ATOM 1185 O O . GLU A 1 152 ? -12.660 -5.310 15.116 1.00 94.69 152 GLU A O 1
ATOM 1190 N N . ALA A 1 153 ? -13.421 -4.695 13.101 1.00 95.12 153 ALA A N 1
ATOM 1191 C CA . ALA A 1 153 ? -13.600 -6.061 12.607 1.00 95.12 153 ALA A CA 1
ATOM 1192 C C . ALA A 1 153 ? -12.283 -6.858 12.555 1.00 95.12 153 ALA A C 1
ATOM 1194 O O . ALA A 1 153 ? -12.275 -8.049 12.877 1.00 95.12 153 ALA A O 1
ATOM 1195 N N . VAL A 1 154 ? -11.173 -6.205 12.187 1.00 96.62 154 VAL A N 1
ATOM 1196 C CA . VAL A 1 154 ? -9.834 -6.814 12.234 1.00 96.62 154 VAL A CA 1
ATOM 1197 C C . VAL A 1 154 ? -9.416 -7.089 13.675 1.00 96.62 154 VAL A C 1
ATOM 1199 O O . VAL A 1 154 ? -8.960 -8.186 13.972 1.00 96.62 154 VAL A O 1
ATOM 1202 N N . LEU A 1 155 ? -9.619 -6.136 14.584 1.00 94.44 155 LEU A N 1
ATOM 1203 C CA . LEU A 1 155 ? -9.260 -6.298 15.997 1.00 94.44 155 LEU A CA 1
ATOM 1204 C C . LEU A 1 155 ? -10.075 -7.392 16.703 1.00 94.44 155 LEU A C 1
ATOM 1206 O O . LEU A 1 155 ? -9.565 -8.052 17.604 1.00 94.44 155 LEU A O 1
ATOM 1210 N N . ALA A 1 156 ? -11.323 -7.605 16.285 1.00 93.44 156 ALA A N 1
ATOM 1211 C CA . ALA A 1 156 ? -12.197 -8.636 16.837 1.00 93.44 156 ALA A CA 1
ATOM 1212 C C . ALA A 1 156 ? -11.874 -10.060 16.343 1.00 93.44 156 ALA A C 1
ATOM 1214 O O . ALA A 1 156 ? -12.364 -11.027 16.926 1.00 93.44 156 ALA A O 1
ATOM 1215 N N . SER A 1 157 ? -11.077 -10.205 15.278 1.00 92.81 157 SER A N 1
ATOM 1216 C CA . SER A 1 157 ? -10.835 -11.487 14.606 1.00 92.81 157 SER A CA 1
ATOM 1217 C C . SER A 1 157 ? -9.347 -11.837 14.618 1.00 92.81 157 SER A C 1
ATOM 1219 O O . SER A 1 157 ? -8.531 -11.196 13.957 1.00 92.81 157 SER A O 1
ATOM 1221 N N . THR A 1 158 ? -8.963 -12.889 15.343 1.00 91.88 158 THR A N 1
ATOM 1222 C CA . THR A 1 158 ? -7.571 -13.363 15.343 1.00 91.88 158 THR A CA 1
ATOM 1223 C C . THR A 1 158 ? -7.150 -13.796 13.936 1.00 91.88 158 THR A C 1
ATOM 1225 O O . THR A 1 158 ? -7.833 -14.589 13.302 1.00 91.88 158 THR A O 1
ATOM 1228 N N . GLY A 1 159 ? -6.015 -13.286 13.450 1.00 93.50 159 GLY A N 1
ATOM 1229 C CA . GLY A 1 159 ? -5.498 -13.600 12.111 1.00 93.50 159 GLY A CA 1
ATOM 1230 C C . GLY A 1 159 ? -6.084 -12.754 10.973 1.00 93.50 159 GLY A C 1
ATOM 1231 O O . GLY A 1 159 ? -5.616 -12.870 9.835 1.00 93.50 159 GLY A O 1
ATOM 1232 N N . ALA A 1 160 ? -7.047 -11.874 11.266 1.00 97.00 160 ALA A N 1
ATOM 1233 C CA . ALA A 1 160 ? -7.563 -10.925 10.291 1.00 97.00 160 ALA A CA 1
ATOM 1234 C C . ALA A 1 160 ? -6.577 -9.788 10.010 1.00 97.00 160 ALA A C 1
ATOM 1236 O O . ALA A 1 160 ? -5.732 -9.448 10.836 1.00 97.00 160 ALA A O 1
ATOM 1237 N N . ARG A 1 161 ? -6.703 -9.187 8.825 1.00 98.25 161 ARG A N 1
ATOM 1238 C CA . ARG A 1 161 ? -5.908 -8.048 8.345 1.00 98.25 161 ARG A CA 1
ATOM 1239 C C . ARG A 1 161 ? -6.710 -7.161 7.406 1.00 98.25 161 ARG A C 1
ATOM 1241 O O . ARG A 1 161 ? -7.722 -7.593 6.853 1.00 98.25 161 ARG A O 1
ATOM 1248 N N . LEU A 1 162 ? -6.213 -5.951 7.163 1.00 98.50 162 LEU A N 1
ATOM 1249 C CA . LEU A 1 162 ? -6.673 -5.128 6.047 1.00 98.50 162 LEU A CA 1
ATOM 1250 C C . LEU A 1 162 ? -5.865 -5.434 4.792 1.00 98.50 162 LEU A C 1
ATOM 1252 O O . LEU A 1 162 ? -4.648 -5.289 4.767 1.00 98.50 162 LEU A O 1
ATOM 1256 N N . GLU A 1 163 ? -6.547 -5.830 3.730 1.00 98.75 163 GLU A N 1
ATOM 1257 C CA . GLU A 1 163 ? -5.933 -6.230 2.473 1.00 98.75 163 GLU A CA 1
ATOM 1258 C C . GLU A 1 163 ? -6.452 -5.397 1.305 1.00 98.75 163 GLU A C 1
ATOM 1260 O O . GLU A 1 163 ? -7.642 -5.090 1.215 1.00 98.75 163 GLU A O 1
ATOM 1265 N N . THR A 1 164 ? -5.556 -5.048 0.386 1.00 98.69 164 THR A N 1
ATOM 1266 C CA . THR A 1 164 ? -5.919 -4.467 -0.907 1.00 98.69 164 THR A CA 1
ATOM 1267 C C . THR A 1 164 ? -5.123 -5.113 -2.033 1.00 98.69 164 THR A C 1
ATOM 1269 O O . THR A 1 164 ? -4.009 -5.600 -1.829 1.00 98.69 164 THR A O 1
ATOM 1272 N N . THR A 1 165 ? -5.697 -5.097 -3.235 1.00 98.62 165 THR A N 1
ATOM 1273 C CA . THR A 1 165 ? -5.029 -5.527 -4.465 1.00 98.62 165 THR A CA 1
ATOM 1274 C C . THR A 1 165 ? -5.018 -4.383 -5.468 1.00 98.62 165 THR A C 1
ATOM 1276 O O . THR A 1 165 ? -6.054 -3.768 -5.718 1.00 98.62 165 THR A O 1
ATOM 1279 N N . ILE A 1 166 ? -3.860 -4.112 -6.066 1.00 98.50 166 ILE A N 1
ATOM 1280 C CA . ILE A 1 166 ? -3.701 -3.126 -7.141 1.00 98.50 166 ILE A CA 1
ATOM 1281 C C . ILE A 1 166 ? -3.072 -3.771 -8.373 1.00 98.50 166 ILE A C 1
ATOM 1283 O O . ILE A 1 166 ? -2.310 -4.726 -8.254 1.00 98.50 166 ILE A O 1
ATOM 1287 N N . GLN A 1 167 ? -3.353 -3.223 -9.553 1.00 98.44 167 GLN A N 1
ATOM 1288 C CA . GLN A 1 167 ? -2.635 -3.590 -10.774 1.00 98.44 167 GLN A CA 1
ATOM 1289 C C . GLN A 1 167 ? -1.219 -3.007 -10.739 1.00 98.44 167 GLN A C 1
ATOM 1291 O O . GLN A 1 167 ? -1.034 -1.845 -10.373 1.00 98.44 167 GLN A O 1
ATOM 1296 N N . GLY A 1 168 ? -0.226 -3.811 -11.108 1.00 98.12 168 GLY A N 1
ATOM 1297 C CA . GLY A 1 168 ? 1.187 -3.447 -11.092 1.00 98.12 168 GLY A CA 1
ATOM 1298 C C . GLY A 1 168 ? 1.638 -2.658 -12.314 1.00 98.12 168 GLY A C 1
ATOM 1299 O O . GLY A 1 168 ? 2.665 -1.978 -12.249 1.00 98.12 168 GLY A O 1
ATOM 1300 N N . ILE A 1 169 ? 0.859 -2.696 -13.395 1.00 98.44 169 ILE A N 1
ATOM 1301 C CA . ILE A 1 169 ? 1.106 -1.959 -14.634 1.00 98.44 169 ILE A CA 1
ATOM 1302 C C . ILE A 1 169 ? 0.113 -0.794 -14.740 1.00 98.44 169 ILE A C 1
ATOM 1304 O O . ILE A 1 169 ? -1.099 -0.951 -14.588 1.00 98.44 169 ILE A O 1
ATOM 1308 N N . GLY A 1 170 ? 0.649 0.403 -14.963 1.00 96.88 170 GLY A N 1
ATOM 1309 C CA . GLY A 1 170 ? -0.109 1.623 -15.198 1.00 96.88 170 GLY A CA 1
ATOM 1310 C C . GLY A 1 170 ? -0.672 1.701 -16.619 1.00 96.88 170 GLY A C 1
ATOM 1311 O O . GLY A 1 170 ? -0.347 0.910 -17.498 1.00 96.88 170 GLY A O 1
ATOM 1312 N N . ARG A 1 171 ? -1.505 2.718 -16.869 1.00 95.56 171 ARG A N 1
ATOM 1313 C CA . ARG A 1 171 ? -2.136 2.941 -18.187 1.00 95.56 171 ARG A CA 1
ATOM 1314 C C . ARG A 1 171 ? -1.135 3.195 -19.316 1.00 95.56 171 ARG A C 1
ATOM 1316 O O . ARG A 1 171 ? -1.480 3.018 -20.474 1.00 95.56 171 ARG A O 1
ATOM 1323 N N . ASP A 1 172 ? 0.066 3.640 -18.970 1.00 96.19 172 ASP A N 1
ATOM 1324 C CA . ASP A 1 172 ? 1.157 3.932 -19.896 1.00 96.19 172 ASP A CA 1
ATOM 1325 C C . ASP A 1 172 ? 2.091 2.731 -20.129 1.00 96.19 172 ASP A C 1
ATOM 1327 O O . ASP A 1 172 ? 3.148 2.886 -20.731 1.00 96.19 172 ASP A O 1
ATOM 1331 N N . GLY A 1 173 ? 1.734 1.544 -19.622 1.00 97.56 173 GLY A N 1
ATOM 1332 C CA . GLY A 1 173 ? 2.528 0.319 -19.747 1.00 97.56 173 GLY A CA 1
ATOM 1333 C C . GLY A 1 173 ? 3.727 0.232 -18.797 1.00 97.56 173 GLY A C 1
ATOM 1334 O O . GLY A 1 173 ? 4.351 -0.822 -18.698 1.00 97.56 173 GLY A O 1
ATOM 1335 N N . GLY A 1 174 ? 4.047 1.303 -18.065 1.00 98.19 174 GLY A N 1
ATOM 1336 C CA . GLY A 1 174 ? 5.079 1.282 -17.032 1.00 98.19 174 GLY A CA 1
ATOM 1337 C C . GLY A 1 174 ? 4.556 0.754 -15.692 1.00 98.19 174 GLY A C 1
ATOM 1338 O O . GLY A 1 174 ? 3.371 0.451 -15.554 1.00 98.19 174 GLY A O 1
ATOM 1339 N N . PRO A 1 175 ? 5.405 0.693 -14.652 1.00 98.56 175 PRO A N 1
ATOM 1340 C CA . PRO A 1 175 ? 4.959 0.385 -13.300 1.00 98.56 175 PRO A CA 1
ATOM 1341 C C . PRO A 1 175 ? 3.886 1.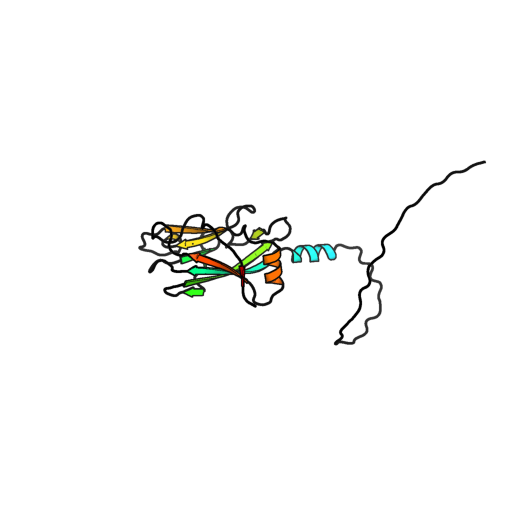375 -12.841 1.00 98.56 175 PRO A C 1
ATOM 1343 O O . PRO A 1 175 ? 3.977 2.578 -13.131 1.00 98.56 175 PRO A O 1
ATOM 1346 N N . VAL A 1 176 ? 2.897 0.871 -12.103 1.00 98.56 176 VAL A N 1
ATOM 1347 C CA . VAL A 1 176 ? 1.836 1.678 -11.492 1.00 98.56 176 VAL A CA 1
ATOM 1348 C C . VAL A 1 176 ? 2.425 2.831 -10.674 1.00 98.56 176 VAL A C 1
ATOM 1350 O O . VAL A 1 176 ? 3.436 2.689 -9.982 1.00 98.56 176 VAL A O 1
ATOM 1353 N N . CYS A 1 177 ? 1.821 4.012 -10.781 1.00 98.38 177 CYS A N 1
ATOM 1354 C CA . CYS A 1 177 ? 2.369 5.235 -10.206 1.00 98.38 177 CYS A CA 1
ATOM 1355 C C . CYS A 1 177 ? 1.287 6.267 -9.866 1.00 98.38 177 CYS A C 1
ATOM 1357 O O . CYS A 1 177 ? 0.108 6.077 -10.164 1.00 98.38 177 CYS A O 1
ATOM 1359 N N . ALA A 1 178 ? 1.715 7.370 -9.243 1.00 97.69 178 ALA A N 1
ATOM 1360 C CA . ALA A 1 178 ? 0.866 8.462 -8.777 1.00 97.69 178 ALA A CA 1
ATOM 1361 C C . ALA A 1 178 ? -0.245 7.965 -7.834 1.00 97.69 178 ALA A C 1
ATOM 1363 O O . ALA A 1 178 ? -0.056 6.986 -7.120 1.00 97.69 178 ALA A O 1
ATOM 1364 N N . SER A 1 179 ? -1.379 8.659 -7.757 1.00 98.06 179 SER A N 1
ATOM 1365 C CA . SER A 1 179 ? -2.522 8.199 -6.961 1.00 98.06 179 SER A CA 1
ATOM 1366 C C . SER A 1 179 ? -3.248 7.062 -7.671 1.00 98.06 179 SER A C 1
ATOM 1368 O O . SER A 1 179 ? -3.848 7.270 -8.728 1.00 98.06 179 SER A O 1
ATOM 1370 N N . VAL A 1 180 ? -3.225 5.869 -7.073 1.00 98.06 180 VAL A N 1
ATOM 1371 C CA . VAL A 1 180 ? -3.938 4.706 -7.610 1.00 98.06 180 VAL A CA 1
ATOM 1372 C C . VAL A 1 180 ? -5.434 4.913 -7.392 1.00 98.06 180 VAL A C 1
ATOM 1374 O O . VAL A 1 180 ? -5.890 5.157 -6.274 1.00 98.06 180 VAL A O 1
ATOM 1377 N N . LYS A 1 181 ? -6.211 4.863 -8.477 1.00 94.75 181 LYS A N 1
ATOM 1378 C CA . LYS A 1 181 ? -7.669 5.025 -8.420 1.00 94.75 181 LYS A CA 1
ATOM 1379 C C . LYS A 1 181 ? -8.324 3.725 -7.953 1.00 94.75 181 LYS A C 1
ATOM 1381 O O . LYS A 1 181 ? -7.880 2.651 -8.338 1.00 94.75 181 LYS A O 1
ATOM 1386 N N . GLY A 1 182 ? -9.399 3.838 -7.172 1.00 93.12 182 GLY A N 1
ATOM 1387 C CA . GLY A 1 182 ? -10.213 2.685 -6.767 1.00 93.12 182 GLY A CA 1
ATOM 1388 C C . GLY A 1 182 ? -9.564 1.764 -5.730 1.00 93.12 182 GLY A C 1
ATOM 1389 O O . GLY A 1 182 ? -9.943 0.603 -5.648 1.00 93.12 182 GLY A O 1
ATOM 1390 N N . VAL A 1 183 ? -8.593 2.253 -4.950 1.00 97.25 183 VAL A N 1
ATOM 1391 C CA . VAL A 1 183 ? -8.000 1.468 -3.856 1.00 97.25 183 VAL A CA 1
ATOM 1392 C C . VAL A 1 183 ? -9.055 1.194 -2.787 1.00 97.25 183 VAL A C 1
ATOM 1394 O O . VAL A 1 183 ? -9.512 2.100 -2.082 1.00 97.25 183 VAL A O 1
ATOM 1397 N N . GLU A 1 184 ? -9.416 -0.077 -2.664 1.00 96.44 184 GLU A N 1
ATOM 1398 C CA . GLU A 1 184 ? -10.359 -0.575 -1.676 1.00 96.44 184 GLU A CA 1
ATOM 1399 C C . GLU A 1 184 ? -9.642 -1.527 -0.717 1.00 96.44 184 GLU A C 1
ATOM 1401 O O . GLU A 1 184 ? -9.017 -2.501 -1.140 1.00 96.44 184 GLU A O 1
ATOM 1406 N N . TRP A 1 185 ? -9.743 -1.240 0.577 1.00 98.31 185 TRP A N 1
ATOM 1407 C CA . TRP A 1 185 ? -9.236 -2.100 1.641 1.00 98.31 185 TRP A CA 1
ATOM 1408 C C . TRP A 1 185 ? -10.361 -2.958 2.206 1.00 98.31 185 TRP A C 1
ATOM 1410 O O . TRP A 1 185 ? -11.433 -2.440 2.539 1.00 98.31 185 TRP A O 1
ATOM 1420 N N . LYS A 1 186 ? -10.108 -4.256 2.338 1.00 97.88 186 LYS A N 1
ATOM 1421 C CA . LYS A 1 186 ? -11.065 -5.263 2.802 1.00 97.88 186 LYS A CA 1
ATOM 1422 C C . LYS A 1 186 ? -10.504 -5.988 4.013 1.00 97.88 186 LYS A C 1
ATOM 1424 O O . LYS A 1 186 ? -9.295 -6.145 4.130 1.00 97.88 186 LYS A O 1
ATOM 1429 N N . VAL A 1 187 ? -11.384 -6.437 4.897 1.00 97.94 187 VAL A N 1
ATOM 1430 C CA . VAL A 1 187 ? -11.000 -7.350 5.976 1.00 97.94 187 VAL A CA 1
ATOM 1431 C C . VAL A 1 187 ? -10.788 -8.732 5.359 1.00 97.94 187 VAL A C 1
ATOM 1433 O O . VAL A 1 187 ? -11.657 -9.215 4.635 1.00 97.94 187 VAL A O 1
ATOM 1436 N N . ALA A 1 188 ? -9.631 -9.341 5.599 1.00 96.88 188 ALA A N 1
ATOM 1437 C CA . ALA A 1 188 ? -9.259 -10.646 5.060 1.00 96.88 188 ALA A CA 1
ATOM 1438 C C . ALA A 1 188 ? -8.582 -11.508 6.131 1.00 96.88 188 ALA A C 1
ATOM 1440 O O . ALA A 1 188 ? -7.916 -10.975 7.013 1.00 96.88 188 ALA A O 1
ATOM 1441 N N . GLY A 1 189 ? -8.693 -12.833 6.001 1.00 83.31 189 GLY A N 1
ATOM 1442 C CA . GLY A 1 189 ? -8.197 -13.791 6.992 1.00 83.31 189 GLY A CA 1
ATOM 1443 C C . GLY A 1 189 ? -9.197 -13.985 8.132 1.00 83.31 189 GLY A C 1
ATOM 1444 O O . GLY A 1 189 ? -9.417 -13.079 8.926 1.00 83.31 189 GLY A O 1
ATOM 1445 N N . GLN A 1 190 ? -9.810 -15.163 8.171 1.00 55.31 190 GLN A N 1
ATOM 1446 C CA . GLN A 1 190 ? -10.552 -15.730 9.294 1.00 55.31 190 GLN A CA 1
ATOM 1447 C C . GLN A 1 190 ? -10.184 -17.209 9.370 1.00 55.31 190 GLN A C 1
ATOM 1449 O O . GLN A 1 190 ? -9.951 -17.788 8.281 1.00 55.31 190 GLN A O 1
#

Radius of gyration: 25.93 Å; chains: 1; bounding box: 68×56×79 Å

Sequence (190 aa):
MTNSRQPQIADKLKFVRLKNAKRAAYGKSINAAKFHFAGPIVIIWLSVIMKQEIPFRIVVADPLAGVFMKVQKGKDAYLAPTATSSRTITFDFSLMVDLEGDIPNFLGPFSQGPKTSRFIYVNSGTYAGQGNTLWARRAKLSLMSISKEKVEAVLASTGARLETTIQGIGRDGGPVCASVKGVEWKVAGQ

Secondary structure (DSSP, 8-state):
-------------PPPP---------------------STHHHHHHHHHSEEEEEEEEEEESPPTT--EEEEETTTEEEPPSEE-SSEEEEEEEEEEE-SSSS-EEESTT-BS-GGG-EEEEEEEGGGT-SS-S-EEEEEEESTT--HHHHHHHHTSTT-EEEEEEESB-TTSSB--EE-TT---EEE--

Foldseek 3Di:
DDDDDDDDDDDDDDDDDDDDDDDDDDDDDDDDDDDDDPDDPVVVVVVVPFKDKFKEKEKAFQADPPKAKFWFFADQDTHHFPDDDNTITMDMDIWIWGRPDQFIATDHRQWDDDRQWTWIWIFIDVCNVHPPDPDGFIETQTPRQDGPVQVVVRVVDPQKHWYWYDHQADPVRHGHHDYGPPTHIHIDGD